Protein AF-A0A519CR62-F1 (afdb_monomer_lite)

Radius of gyration: 34.83 Å; chains: 1; bounding box: 79×82×93 Å

Sequence (294 aa):
MAAAATERRKRVEGEEKEKKIRRSGADLGLEPFDPAKYAEKEKADTISMWLVLTFTLIVSLLMRYVLMPSTSEEKTDILYLLPLTAMILIPQIHRTILPEKYLEHFTKGTWVKAGFLHTFTFLAMSFLLVNPPLGDIVAPQLSNEWSIATDDGVELLFDDGTKKNTITWTVDSNGKLNGQVWLLFGLADNVNSDGAEVIVTLTNNNGSRELSATDSFWTDNEQRLLNSTTTTNSTIPNFSPHGDKDQPFAIKLGADLPEGKHSISVEIIEQGDPWVNHRTYNWNLIIVKEIVQV

Structure (mmCIF, N/CA/C/O backbone):
data_AF-A0A519CR62-F1
#
_entry.id   AF-A0A519CR62-F1
#
loop_
_atom_site.group_PDB
_atom_site.id
_atom_site.type_symbol
_atom_site.label_atom_id
_atom_site.label_alt_id
_atom_site.label_comp_id
_atom_site.label_asym_id
_atom_site.label_entity_id
_atom_site.label_seq_id
_atom_site.pdbx_PDB_ins_code
_atom_site.Cartn_x
_atom_site.Cartn_y
_atom_site.Cartn_z
_atom_site.occupancy
_atom_site.B_iso_or_equiv
_atom_site.auth_seq_id
_atom_site.auth_comp_id
_atom_site.auth_asym_id
_atom_site.auth_atom_id
_atom_site.pdbx_PDB_model_num
ATOM 1 N N . MET A 1 1 ? 31.715 67.577 2.014 1.00 38.41 1 MET A N 1
ATOM 2 C CA . MET A 1 1 ? 33.099 67.180 1.677 1.00 38.41 1 MET A CA 1
ATOM 3 C C . MET A 1 1 ? 33.110 66.676 0.235 1.00 38.41 1 MET A C 1
ATOM 5 O O . MET A 1 1 ? 32.204 65.929 -0.098 1.00 38.41 1 MET A O 1
ATOM 9 N N . ALA A 1 2 ? 34.053 67.215 -0.559 1.00 36.16 2 ALA A N 1
ATOM 10 C CA . ALA A 1 2 ? 34.525 66.953 -1.943 1.00 36.16 2 ALA A CA 1
ATOM 11 C C . ALA A 1 2 ? 33.646 66.118 -2.909 1.00 36.16 2 ALA A C 1
ATOM 13 O O . ALA A 1 2 ? 33.305 64.990 -2.589 1.00 36.16 2 ALA A O 1
ATOM 14 N N . ALA A 1 3 ? 33.202 66.546 -4.102 1.00 35.50 3 ALA A N 1
ATOM 15 C CA . ALA A 1 3 ? 33.731 67.400 -5.188 1.00 35.50 3 ALA A CA 1
ATOM 16 C C . ALA A 1 3 ? 34.874 66.798 -6.051 1.00 35.50 3 ALA A C 1
ATOM 18 O O . ALA A 1 3 ? 36.030 66.840 -5.659 1.00 35.50 3 ALA A O 1
ATOM 19 N N . ALA A 1 4 ? 34.473 66.346 -7.253 1.00 38.62 4 ALA A N 1
ATOM 20 C CA . ALA A 1 4 ? 35.053 66.563 -8.594 1.00 38.62 4 ALA A CA 1
ATOM 21 C C . ALA A 1 4 ? 36.466 66.073 -9.009 1.00 38.62 4 ALA A C 1
ATOM 23 O O . ALA A 1 4 ? 37.453 66.276 -8.317 1.00 38.62 4 ALA A O 1
ATOM 24 N N . ALA A 1 5 ? 36.502 65.630 -10.284 1.00 40.06 5 ALA A N 1
ATOM 25 C CA . ALA A 1 5 ? 37.643 65.438 -11.201 1.00 40.06 5 ALA A CA 1
ATOM 26 C C . ALA A 1 5 ? 38.552 64.238 -10.852 1.00 40.06 5 ALA A C 1
ATOM 28 O O . ALA A 1 5 ? 38.848 63.988 -9.699 1.00 40.06 5 ALA A O 1
ATOM 29 N N . THR A 1 6 ? 39.047 63.384 -11.747 1.00 35.19 6 THR A N 1
ATOM 30 C CA . THR A 1 6 ? 39.655 63.540 -13.082 1.00 35.19 6 THR A CA 1
ATOM 31 C C . THR A 1 6 ? 39.924 62.073 -13.509 1.00 35.19 6 THR A C 1
ATOM 33 O O . THR A 1 6 ? 40.260 61.261 -12.660 1.00 35.19 6 THR A O 1
ATOM 36 N N . GLU A 1 7 ? 39.660 61.559 -14.706 1.00 39.00 7 GLU A N 1
ATOM 37 C CA . GLU A 1 7 ? 40.511 61.696 -15.886 1.00 39.00 7 GLU A CA 1
ATOM 38 C C . GLU A 1 7 ? 39.843 60.954 -17.053 1.00 39.00 7 GLU A C 1
ATOM 40 O O . GLU A 1 7 ? 39.649 59.737 -17.038 1.00 39.00 7 GLU A O 1
ATOM 45 N N . ARG A 1 8 ? 39.554 61.697 -18.124 1.00 46.19 8 ARG A N 1
ATOM 46 C CA . ARG A 1 8 ? 39.426 61.136 -19.467 1.00 46.19 8 ARG A CA 1
ATOM 47 C C . ARG A 1 8 ? 40.781 60.540 -19.851 1.00 46.19 8 ARG A C 1
ATOM 49 O O . ARG A 1 8 ? 41.673 61.279 -20.267 1.00 46.19 8 ARG A O 1
ATOM 56 N N . ARG A 1 9 ? 40.938 59.215 -19.787 1.00 39.94 9 ARG A N 1
ATOM 57 C CA . ARG A 1 9 ? 42.031 58.543 -20.503 1.00 39.94 9 ARG A CA 1
ATOM 58 C C . ARG A 1 9 ? 41.749 58.576 -22.004 1.00 39.94 9 ARG A C 1
ATOM 60 O O . ARG A 1 9 ? 41.001 57.779 -22.557 1.00 39.94 9 ARG A O 1
ATOM 67 N N . LYS A 1 10 ? 42.319 59.623 -22.601 1.00 37.50 10 LYS A N 1
ATOM 68 C CA . LYS A 1 10 ? 42.874 59.747 -23.952 1.00 37.50 10 LYS A CA 1
ATOM 69 C C . LYS A 1 10 ? 42.794 58.454 -24.778 1.00 37.50 10 LYS A C 1
ATOM 71 O O . LYS A 1 10 ? 43.461 57.467 -24.483 1.00 37.50 10 LYS A O 1
ATOM 76 N N . ARG A 1 11 ? 42.004 58.515 -25.851 1.00 41.00 11 ARG A N 1
ATOM 77 C CA . ARG A 1 11 ? 42.037 57.585 -26.981 1.00 41.00 11 ARG A CA 1
ATOM 78 C C . ARG A 1 11 ? 43.467 57.588 -27.529 1.00 41.00 11 ARG A C 1
ATOM 80 O O . ARG A 1 11 ? 43.913 58.613 -28.035 1.00 41.00 11 ARG A O 1
ATOM 87 N N . VAL A 1 12 ? 44.186 56.484 -27.359 1.00 37.97 12 VAL A N 1
ATOM 88 C CA . VAL A 1 12 ? 45.476 56.273 -28.017 1.00 37.97 12 VAL A CA 1
ATOM 89 C C . VAL A 1 12 ? 45.174 56.035 -29.495 1.00 37.97 12 VAL A C 1
ATOM 91 O O . VAL A 1 12 ? 44.623 55.006 -29.880 1.00 37.97 12 VAL A O 1
ATOM 94 N N . GLU A 1 13 ? 45.441 57.048 -30.315 1.00 42.72 13 GLU A N 1
ATOM 95 C CA . GLU A 1 13 ? 45.709 56.870 -31.739 1.00 42.72 13 GLU A CA 1
ATOM 96 C C . GLU A 1 13 ? 47.025 56.098 -31.851 1.00 42.72 13 GLU A C 1
ATOM 98 O O . GLU A 1 13 ? 48.063 56.617 -31.447 1.00 42.72 13 GLU A O 1
ATOM 103 N N . GLY A 1 14 ? 46.986 54.858 -32.349 1.00 43.78 14 GLY A N 1
ATOM 104 C CA . GLY A 1 14 ? 48.222 54.145 -32.684 1.00 43.78 14 GLY A CA 1
ATOM 105 C C . GLY A 1 14 ? 48.273 52.636 -32.472 1.00 43.78 14 GLY A C 1
ATOM 106 O O . GLY A 1 14 ? 49.321 52.070 -32.740 1.00 43.78 14 GLY A O 1
ATOM 107 N N . GLU A 1 15 ? 47.206 51.959 -32.046 1.00 35.81 15 GLU A N 1
ATOM 108 C CA . GLU A 1 15 ? 47.175 50.493 -32.139 1.00 35.81 15 GLU A CA 1
ATOM 109 C C . GLU A 1 15 ? 46.444 50.096 -33.415 1.00 35.81 15 GLU A C 1
ATOM 111 O O . GLU A 1 15 ? 45.239 50.331 -33.577 1.00 35.81 15 GLU A O 1
ATOM 116 N N . GLU A 1 16 ? 47.222 49.561 -34.359 1.00 43.09 16 GLU A N 1
ATOM 117 C CA . GLU A 1 16 ? 46.726 48.851 -35.523 1.00 43.09 16 GLU A CA 1
ATOM 118 C C . GLU A 1 16 ? 45.559 47.981 -35.085 1.00 43.09 16 GLU A C 1
ATOM 120 O O . GLU A 1 16 ? 45.682 47.093 -34.243 1.00 43.09 16 GLU A O 1
ATOM 125 N N . LYS A 1 17 ? 44.389 48.277 -35.649 1.00 43.03 17 LYS A N 1
ATOM 126 C CA . LYS A 1 17 ? 43.257 47.375 -35.579 1.00 43.03 17 LYS A CA 1
ATOM 127 C C . LYS A 1 17 ? 43.751 46.062 -36.172 1.00 43.03 17 LYS A C 1
ATOM 129 O O . LYS A 1 17 ? 43.711 45.904 -37.393 1.00 43.03 17 LYS A O 1
ATOM 134 N N . GLU A 1 18 ? 44.131 45.110 -35.323 1.00 45.72 18 GLU A N 1
ATOM 135 C CA . GLU A 1 18 ? 43.875 43.710 -35.597 1.00 45.72 18 GLU A CA 1
ATOM 136 C C . GLU A 1 18 ? 42.384 43.664 -35.921 1.00 45.72 18 GLU A C 1
ATOM 138 O O . GLU A 1 18 ? 41.505 43.643 -35.053 1.00 45.72 18 GLU A O 1
ATOM 143 N N . LYS A 1 19 ? 42.069 43.782 -37.217 1.00 48.47 19 LYS A N 1
ATOM 144 C CA . LYS A 1 19 ? 40.782 43.386 -37.751 1.00 48.47 19 LYS A CA 1
ATOM 145 C C . LYS A 1 19 ? 40.610 42.000 -37.172 1.00 48.47 19 LYS A C 1
ATOM 147 O O . LYS A 1 19 ? 41.350 41.109 -37.572 1.00 48.47 19 LYS A O 1
ATOM 152 N N . LYS A 1 20 ? 39.687 41.835 -36.219 1.00 51.47 20 LYS A N 1
ATOM 153 C CA . LYS A 1 20 ? 39.201 40.520 -35.813 1.00 51.47 20 LYS A CA 1
ATOM 154 C C . LYS A 1 20 ? 38.820 39.837 -37.114 1.00 51.47 20 LYS A C 1
ATOM 156 O O . LYS A 1 20 ? 37.779 40.158 -37.692 1.00 51.47 20 LYS A O 1
ATOM 161 N N . ILE A 1 21 ? 39.728 39.015 -37.636 1.00 52.34 21 ILE A N 1
ATOM 162 C CA . ILE A 1 21 ? 39.501 38.233 -38.835 1.00 52.34 21 ILE A CA 1
ATOM 163 C C . ILE A 1 21 ? 38.279 37.427 -38.448 1.00 52.34 21 ILE A C 1
ATOM 165 O O . ILE A 1 21 ? 38.309 36.672 -37.475 1.00 52.34 21 ILE A O 1
ATOM 169 N N . ARG A 1 22 ? 37.158 37.698 -39.117 1.00 52.84 22 ARG A N 1
ATOM 170 C CA . ARG A 1 22 ? 35.950 36.900 -38.972 1.00 52.84 22 ARG A CA 1
ATOM 171 C C . ARG A 1 22 ? 36.312 35.542 -39.552 1.00 52.84 22 ARG A C 1
ATOM 173 O O . ARG A 1 22 ? 36.103 35.314 -40.738 1.00 52.84 22 ARG A O 1
ATOM 180 N N . ARG A 1 23 ? 36.953 34.700 -38.739 1.00 57.00 23 ARG A N 1
ATOM 181 C CA . ARG A 1 23 ? 37.213 33.304 -39.061 1.00 57.00 23 ARG A CA 1
ATOM 182 C C . ARG A 1 23 ? 35.848 32.713 -39.371 1.00 57.00 23 ARG A C 1
ATOM 184 O O . ARG A 1 23 ? 34.972 32.676 -38.508 1.00 57.00 23 ARG A O 1
ATOM 191 N N . SER A 1 24 ? 35.623 32.407 -40.645 1.00 58.56 24 SER A N 1
ATOM 192 C CA . SER A 1 24 ? 34.423 31.687 -41.063 1.00 58.56 24 SER A CA 1
ATOM 193 C C . SER A 1 24 ? 34.400 30.342 -40.330 1.00 58.56 24 SER A C 1
ATOM 195 O O . SER A 1 24 ? 35.459 29.867 -39.927 1.00 58.56 24 SER A O 1
ATOM 197 N N . GLY A 1 25 ? 33.231 29.728 -40.125 1.00 58.50 25 GLY A N 1
ATOM 198 C CA . GLY A 1 25 ? 33.134 28.470 -39.365 1.00 58.50 25 GLY A CA 1
ATOM 199 C C . GLY A 1 25 ? 34.124 27.385 -39.825 1.00 58.50 25 GLY A C 1
ATOM 200 O O . GLY A 1 25 ? 34.674 26.673 -38.990 1.00 58.50 25 GLY A O 1
ATOM 201 N N . ALA A 1 26 ? 34.458 27.358 -41.119 1.00 56.28 26 ALA A N 1
ATOM 202 C CA . ALA A 1 26 ? 35.466 26.468 -41.698 1.00 56.28 26 ALA A CA 1
ATOM 203 C C . ALA A 1 26 ? 36.878 26.644 -41.097 1.00 56.28 26 ALA A C 1
ATOM 205 O O . ALA A 1 26 ? 37.606 25.675 -40.919 1.00 56.28 26 ALA A O 1
ATOM 206 N N . ASP A 1 27 ? 37.246 27.870 -40.727 1.00 54.44 27 ASP A N 1
ATOM 207 C CA . ASP A 1 27 ? 38.552 28.242 -40.160 1.00 54.44 27 ASP A CA 1
ATOM 208 C C . ASP A 1 27 ? 38.614 27.997 -38.631 1.00 54.44 27 ASP A C 1
ATOM 210 O O . ASP A 1 27 ? 39.652 28.143 -37.986 1.00 54.44 27 ASP A O 1
ATOM 214 N N . LEU A 1 28 ? 37.474 27.614 -38.038 1.00 61.09 28 LEU A N 1
ATOM 215 C CA . LEU A 1 28 ? 37.321 27.152 -36.654 1.00 61.09 28 LEU A CA 1
ATOM 216 C C . LEU A 1 28 ? 37.235 25.617 -36.562 1.00 61.09 28 LEU A C 1
ATOM 218 O O . LEU A 1 28 ? 36.951 25.090 -35.489 1.00 61.09 28 LEU A O 1
ATOM 222 N N . GLY A 1 29 ? 37.457 24.901 -37.673 1.00 59.53 29 GLY A N 1
ATOM 223 C CA . GLY A 1 29 ? 37.317 23.444 -37.736 1.00 59.53 29 GLY A CA 1
ATOM 224 C C . GLY A 1 29 ? 35.867 22.961 -37.644 1.00 59.53 29 GLY A C 1
ATOM 225 O O . GLY A 1 29 ? 35.633 21.789 -37.359 1.00 59.53 29 GLY A O 1
ATOM 226 N N . LEU A 1 30 ? 34.889 23.848 -37.861 1.00 61.09 30 LEU A N 1
ATOM 227 C CA . LEU A 1 30 ? 33.490 23.453 -37.975 1.00 61.09 30 LEU A CA 1
ATOM 228 C C . LEU A 1 30 ? 33.280 22.915 -39.388 1.00 61.09 30 LEU A C 1
ATOM 230 O O . LEU A 1 30 ? 33.441 23.653 -40.366 1.00 61.09 30 LEU A O 1
ATOM 234 N N . GLU A 1 31 ? 32.942 21.630 -39.492 1.00 64.19 31 GLU A N 1
ATOM 235 C CA . GLU A 1 31 ? 32.548 21.046 -40.770 1.00 64.19 31 GLU A CA 1
ATOM 236 C C . GLU A 1 31 ? 31.388 21.856 -41.381 1.00 64.19 31 GLU A C 1
ATOM 238 O O . GLU A 1 31 ? 30.489 22.297 -40.653 1.00 64.19 31 GLU A O 1
ATOM 243 N N . PRO A 1 32 ? 31.396 22.083 -42.708 1.00 71.81 32 PRO A N 1
ATOM 244 C CA . PRO A 1 32 ? 30.281 22.720 -43.394 1.00 71.81 32 PRO A CA 1
ATOM 245 C C . PRO A 1 32 ? 28.974 21.982 -43.087 1.00 71.81 32 PRO A C 1
ATOM 247 O O . PRO A 1 32 ? 28.927 20.754 -43.128 1.00 71.81 32 PRO A O 1
ATOM 250 N N . PHE A 1 33 ? 27.908 22.729 -42.792 1.00 73.12 33 PHE A N 1
ATOM 251 C CA . PHE A 1 33 ? 26.593 22.146 -42.537 1.00 73.12 33 PHE A CA 1
ATOM 252 C C . PHE A 1 33 ? 26.097 21.394 -43.779 1.00 73.12 33 PHE A C 1
ATOM 254 O O . PHE A 1 33 ? 25.807 22.014 -44.803 1.00 73.12 33 PHE A O 1
ATOM 261 N N . ASP A 1 34 ? 25.997 20.069 -43.676 1.00 81.06 34 ASP A N 1
ATOM 262 C CA . ASP A 1 34 ? 25.482 19.203 -44.735 1.00 81.06 34 ASP A CA 1
ATOM 263 C C . ASP A 1 34 ? 24.083 18.678 -44.362 1.00 81.06 34 ASP A C 1
ATOM 265 O O . ASP A 1 34 ? 23.967 17.729 -43.577 1.00 81.06 34 ASP A O 1
ATOM 269 N N . PRO A 1 35 ? 23.002 19.265 -44.904 1.00 82.31 35 PRO A N 1
ATOM 270 C CA . PRO A 1 35 ? 21.638 18.930 -44.505 1.00 82.31 35 PRO A CA 1
ATOM 271 C C . PRO A 1 35 ? 21.290 17.449 -44.710 1.00 82.31 35 PRO A C 1
ATOM 273 O O . PRO A 1 35 ? 20.461 16.924 -43.966 1.00 82.31 35 PRO A O 1
ATOM 276 N N . ALA A 1 36 ? 21.921 16.758 -45.667 1.00 84.25 36 ALA A N 1
ATOM 277 C CA . ALA A 1 36 ? 21.680 15.336 -45.898 1.00 84.25 36 ALA A CA 1
ATOM 278 C C . ALA A 1 36 ? 22.240 14.483 -44.750 1.00 84.25 36 ALA A C 1
ATOM 280 O O . ALA A 1 36 ? 21.516 13.661 -44.187 1.00 84.25 36 ALA A O 1
ATOM 281 N N . LYS A 1 37 ? 23.481 14.751 -44.324 1.00 81.25 37 LYS A N 1
ATOM 282 C CA . LYS A 1 37 ? 24.109 14.067 -43.180 1.00 81.25 37 LYS A CA 1
ATOM 283 C C . LYS A 1 37 ? 23.390 14.349 -41.866 1.00 81.25 37 LYS A C 1
ATOM 285 O O . LYS A 1 37 ? 23.230 13.451 -41.042 1.00 81.25 37 LYS A O 1
ATOM 290 N N . TYR A 1 38 ? 22.921 15.581 -41.665 1.00 82.50 38 TYR A N 1
ATOM 291 C CA . TYR A 1 38 ? 22.102 15.904 -40.495 1.00 82.50 38 TYR A CA 1
ATOM 292 C C . TYR A 1 38 ? 20.771 15.143 -40.518 1.00 82.50 38 TYR A C 1
ATOM 294 O O . TYR A 1 38 ? 20.388 14.576 -39.501 1.00 82.50 38 TYR A O 1
ATOM 302 N N . ALA A 1 39 ? 20.099 15.047 -41.668 1.00 86.56 39 ALA A N 1
ATOM 303 C CA . ALA A 1 39 ? 18.862 14.276 -41.782 1.00 86.56 39 ALA A CA 1
ATOM 304 C C . ALA A 1 39 ? 19.070 12.771 -41.525 1.00 86.56 39 ALA A C 1
ATOM 306 O O . ALA A 1 39 ? 18.214 12.125 -40.920 1.00 86.56 39 ALA A O 1
ATOM 307 N N . GLU A 1 40 ? 20.190 12.197 -41.968 1.00 87.00 40 GLU A N 1
ATOM 308 C CA . GLU A 1 40 ? 20.545 10.799 -41.691 1.00 87.00 40 GLU A CA 1
ATOM 309 C C . GLU A 1 40 ? 20.826 10.556 -40.209 1.00 87.00 40 GLU A C 1
ATOM 311 O O . GLU A 1 40 ? 20.332 9.578 -39.643 1.00 87.00 40 GLU A O 1
ATOM 316 N N . LYS A 1 41 ? 21.516 11.493 -39.556 1.00 86.69 41 LYS A N 1
ATOM 317 C CA . LYS A 1 41 ? 21.744 11.461 -38.114 1.00 86.69 41 LYS A CA 1
ATOM 318 C C . LYS A 1 41 ? 20.440 11.533 -37.315 1.00 86.69 41 LYS A C 1
ATOM 320 O O . LYS A 1 41 ? 20.246 10.717 -36.423 1.00 86.69 41 LYS A O 1
ATOM 325 N N . GLU A 1 42 ? 19.528 12.446 -37.650 1.00 88.44 42 GLU A N 1
ATOM 326 C CA . GLU A 1 42 ? 18.226 12.554 -36.967 1.00 88.44 42 GLU A CA 1
ATOM 327 C C . GLU A 1 42 ? 17.387 11.275 -37.138 1.00 88.44 42 GLU A C 1
ATOM 329 O O . GLU A 1 42 ? 16.731 10.812 -36.200 1.00 88.44 42 GLU A O 1
ATOM 334 N N . LYS A 1 43 ? 17.449 10.639 -38.318 1.00 90.56 43 LYS A N 1
ATOM 335 C CA . LYS A 1 43 ? 16.835 9.320 -38.539 1.00 90.56 43 LYS A CA 1
ATOM 336 C C . LYS A 1 43 ? 17.480 8.250 -37.660 1.00 90.56 43 LYS A C 1
ATOM 338 O O . LYS A 1 43 ? 16.756 7.460 -37.058 1.00 90.56 43 LYS A O 1
ATOM 343 N N . ALA A 1 44 ? 18.809 8.220 -37.571 1.00 89.44 44 ALA A N 1
ATOM 344 C CA . ALA A 1 44 ? 19.533 7.270 -36.730 1.00 89.44 44 ALA A CA 1
ATOM 345 C C . ALA A 1 44 ? 19.191 7.452 -35.240 1.00 89.44 44 ALA A C 1
ATOM 347 O O . ALA A 1 44 ? 18.898 6.470 -34.557 1.00 89.44 44 ALA A O 1
ATOM 348 N N . ASP A 1 45 ? 19.139 8.697 -34.760 1.00 88.62 45 ASP A N 1
ATOM 349 C CA . ASP A 1 45 ? 18.761 9.033 -33.384 1.00 88.62 45 ASP A CA 1
ATOM 350 C C . ASP A 1 45 ? 17.296 8.654 -33.098 1.00 88.62 45 ASP A C 1
ATOM 352 O O . ASP A 1 45 ? 16.998 8.098 -32.041 1.00 88.62 45 ASP A O 1
ATOM 356 N N . THR A 1 46 ? 16.388 8.844 -34.062 1.00 92.19 46 THR A N 1
ATOM 357 C CA . THR A 1 46 ? 14.982 8.414 -33.941 1.00 92.19 46 THR A CA 1
ATOM 358 C C . THR A 1 46 ? 14.858 6.892 -33.848 1.00 92.19 46 THR A C 1
ATOM 360 O O . THR A 1 46 ? 14.127 6.375 -33.006 1.00 92.19 46 THR A O 1
ATOM 363 N N . ILE A 1 47 ? 15.580 6.152 -34.692 1.00 93.00 47 ILE A N 1
ATOM 364 C CA . ILE A 1 47 ? 15.566 4.682 -34.674 1.00 93.00 47 ILE A CA 1
ATOM 365 C C . ILE A 1 47 ? 16.161 4.158 -33.358 1.00 93.00 47 ILE A C 1
ATOM 367 O O . ILE A 1 47 ? 15.587 3.266 -32.736 1.00 93.0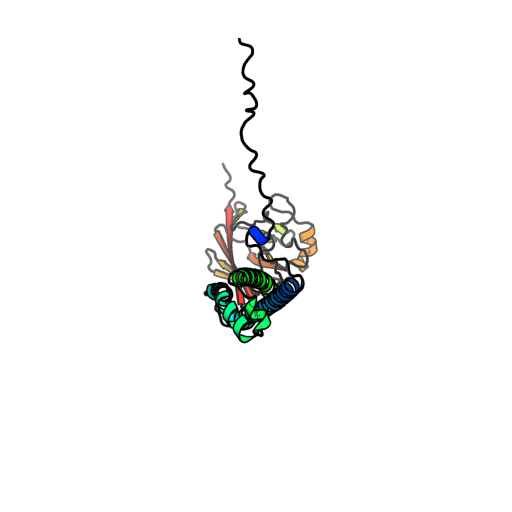0 47 ILE A O 1
ATOM 371 N N . SER A 1 48 ? 17.271 4.747 -32.907 1.00 92.50 48 SER A N 1
ATOM 372 C CA . SER A 1 48 ? 17.892 4.476 -31.604 1.00 92.50 48 SER A CA 1
ATOM 373 C C . SER A 1 48 ? 16.911 4.710 -30.447 1.00 92.50 48 SER A C 1
ATOM 375 O O . SER A 1 48 ? 16.756 3.855 -29.576 1.00 92.50 48 SER A O 1
ATOM 377 N N . MET A 1 49 ? 16.161 5.816 -30.477 1.00 93.88 49 MET A N 1
ATOM 378 C CA . MET A 1 49 ? 15.137 6.122 -29.476 1.00 93.88 49 MET A CA 1
ATOM 379 C C . MET A 1 49 ? 14.072 5.019 -29.396 1.00 93.88 49 MET A C 1
ATOM 381 O O . MET A 1 49 ? 13.816 4.494 -28.313 1.00 93.88 49 MET A O 1
ATOM 385 N N . TRP A 1 50 ? 13.484 4.625 -30.529 1.00 95.62 50 TRP A N 1
ATOM 386 C CA . TRP A 1 50 ? 12.471 3.562 -30.569 1.00 95.62 50 TRP A CA 1
ATOM 387 C C . TRP A 1 50 ? 13.012 2.207 -30.118 1.00 95.62 50 TRP A C 1
ATOM 389 O O . TRP A 1 50 ? 12.315 1.461 -29.424 1.00 95.62 50 TRP A O 1
ATOM 399 N N . LEU A 1 51 ? 14.262 1.902 -30.467 1.00 95.19 51 LEU A N 1
ATOM 400 C CA . LEU A 1 51 ? 14.939 0.693 -30.020 1.00 95.19 51 LEU A CA 1
ATOM 401 C C . LEU A 1 51 ? 15.055 0.656 -28.491 1.00 95.19 51 LEU A C 1
ATOM 403 O O . LEU A 1 51 ? 14.703 -0.346 -27.871 1.00 95.19 51 LEU A O 1
ATOM 407 N N . VAL A 1 52 ? 15.500 1.755 -27.878 1.00 96.12 52 VAL A N 1
ATOM 408 C CA . VAL A 1 52 ? 15.636 1.870 -26.419 1.00 96.12 52 VAL A CA 1
ATOM 409 C C . VAL A 1 52 ? 14.278 1.812 -25.727 1.00 96.12 52 VAL A C 1
ATOM 411 O O . VAL A 1 52 ? 14.153 1.116 -24.723 1.00 96.12 52 VAL A O 1
ATOM 414 N N . LEU A 1 53 ? 13.253 2.488 -26.254 1.00 96.69 53 LEU A N 1
ATOM 415 C CA . LEU A 1 53 ? 11.893 2.424 -25.707 1.00 96.69 53 LEU A CA 1
ATOM 416 C C . LEU A 1 53 ? 11.357 0.990 -25.715 1.00 96.69 53 LEU A C 1
ATOM 418 O O . LEU A 1 53 ? 10.880 0.507 -24.692 1.00 96.69 53 LEU A O 1
ATOM 422 N N . THR A 1 54 ? 11.507 0.287 -26.839 1.00 96.44 54 THR A N 1
ATOM 423 C CA . THR A 1 54 ? 11.058 -1.105 -26.985 1.00 96.44 54 THR A CA 1
ATOM 424 C C . THR A 1 54 ? 11.823 -2.034 -26.045 1.00 96.44 54 THR A C 1
ATOM 426 O O . THR A 1 54 ? 11.218 -2.846 -25.350 1.00 96.44 54 THR A O 1
ATOM 429 N N . PHE A 1 55 ? 13.148 -1.885 -25.967 1.00 96.12 55 PHE A N 1
ATOM 430 C CA . PHE A 1 55 ? 13.973 -2.632 -25.020 1.00 96.12 55 PHE A CA 1
ATOM 431 C C . PHE A 1 55 ? 13.527 -2.391 -23.576 1.00 96.12 55 PHE A C 1
ATOM 433 O O . PHE A 1 55 ? 13.355 -3.338 -22.814 1.00 96.12 55 PHE A O 1
ATOM 440 N N . THR A 1 56 ? 13.291 -1.133 -23.212 1.00 96.94 56 THR A N 1
ATOM 441 C CA . THR A 1 56 ? 12.868 -0.765 -21.860 1.00 96.94 56 THR A CA 1
ATOM 442 C C . THR A 1 56 ? 11.499 -1.332 -21.527 1.00 96.94 56 THR A C 1
ATOM 444 O O . THR A 1 56 ? 11.326 -1.866 -20.441 1.00 96.94 56 THR A O 1
ATOM 447 N N . LEU A 1 57 ? 10.553 -1.280 -22.467 1.00 96.19 57 LEU A N 1
ATOM 448 C CA . LEU A 1 57 ? 9.238 -1.891 -22.310 1.00 96.19 57 LEU A CA 1
ATOM 449 C C . LEU A 1 57 ? 9.356 -3.395 -22.036 1.00 96.19 57 LEU A C 1
ATOM 451 O O . LEU A 1 57 ? 8.745 -3.891 -21.095 1.00 96.19 57 LEU A O 1
ATOM 455 N N . ILE A 1 58 ? 10.180 -4.111 -22.810 1.00 96.25 58 ILE A N 1
ATOM 456 C CA . ILE A 1 58 ? 10.426 -5.545 -22.600 1.00 96.25 58 ILE A CA 1
ATOM 457 C C . ILE A 1 58 ? 11.027 -5.786 -21.214 1.00 96.25 58 ILE A C 1
ATOM 459 O O . ILE A 1 58 ? 10.542 -6.649 -20.487 1.00 96.25 58 ILE A O 1
ATOM 463 N N . VAL A 1 59 ? 12.044 -5.011 -20.824 1.00 95.81 59 VAL A N 1
ATOM 464 C CA . VAL A 1 59 ? 12.650 -5.111 -19.490 1.00 95.81 59 VAL A CA 1
ATOM 465 C C . VAL A 1 59 ? 11.599 -4.874 -18.409 1.00 95.81 59 VAL A C 1
ATOM 467 O O . VAL A 1 59 ? 11.472 -5.711 -17.528 1.00 95.81 59 VAL A O 1
ATOM 470 N N . SER A 1 60 ? 10.796 -3.812 -18.490 1.00 95.12 60 SER A N 1
ATOM 471 C CA . SER A 1 60 ? 9.732 -3.515 -17.522 1.00 95.12 60 SER A CA 1
ATOM 472 C C . SER A 1 60 ? 8.704 -4.642 -17.406 1.00 95.12 60 SER A C 1
ATOM 474 O O . SER A 1 60 ? 8.334 -5.012 -16.294 1.00 95.12 60 SER A O 1
ATOM 476 N N . LEU A 1 61 ? 8.280 -5.231 -18.527 1.00 94.06 61 LEU A N 1
ATOM 477 C CA . LEU A 1 61 ? 7.361 -6.372 -18.525 1.00 94.06 61 LEU A CA 1
ATOM 478 C C . LEU A 1 61 ? 8.004 -7.622 -17.908 1.00 94.06 61 LEU A C 1
ATOM 480 O O . LEU A 1 61 ? 7.341 -8.332 -17.159 1.00 94.06 61 LEU A O 1
ATOM 484 N N . LEU A 1 62 ? 9.292 -7.874 -18.162 1.00 93.94 62 LEU A N 1
ATOM 485 C CA . LEU A 1 62 ? 10.032 -8.961 -17.511 1.00 93.94 62 LEU A CA 1
ATOM 486 C C . LEU A 1 62 ? 10.185 -8.716 -16.006 1.00 93.94 62 LEU A C 1
ATOM 488 O O . LEU A 1 62 ? 9.971 -9.637 -15.218 1.00 93.94 62 LEU A O 1
ATOM 492 N N . MET A 1 63 ? 10.505 -7.483 -15.595 1.00 92.25 63 MET A N 1
ATOM 493 C CA . MET A 1 63 ? 10.564 -7.121 -14.178 1.00 92.25 63 MET A CA 1
ATOM 494 C C . MET A 1 63 ? 9.222 -7.418 -13.503 1.00 92.25 63 MET A C 1
ATOM 496 O O . MET A 1 63 ? 9.202 -8.051 -12.452 1.00 92.25 63 MET A O 1
ATOM 500 N N . ARG A 1 64 ? 8.109 -7.012 -14.129 1.00 91.00 64 ARG A N 1
ATOM 501 C CA . ARG A 1 64 ? 6.762 -7.158 -13.570 1.00 91.00 64 ARG A CA 1
ATOM 502 C C . ARG A 1 64 ? 6.242 -8.594 -13.573 1.00 91.00 64 ARG A C 1
ATOM 504 O O . ARG A 1 64 ? 5.781 -9.051 -12.540 1.00 91.00 64 ARG A O 1
ATOM 511 N N . TYR A 1 65 ? 6.282 -9.291 -14.705 1.00 90.88 65 TYR A N 1
ATOM 5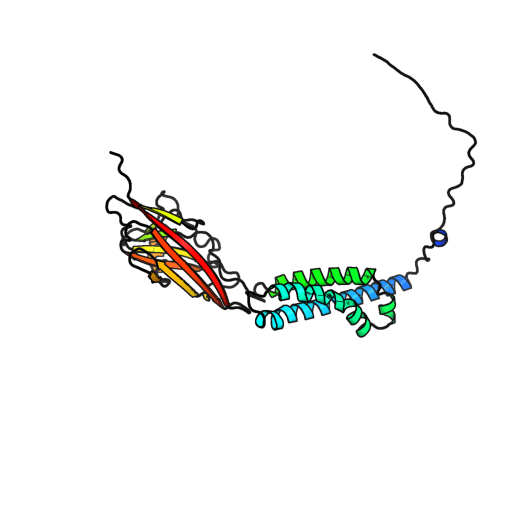12 C CA . TYR A 1 65 ? 5.584 -10.575 -14.873 1.00 90.88 65 TYR A CA 1
ATOM 513 C C . TYR A 1 65 ? 6.468 -11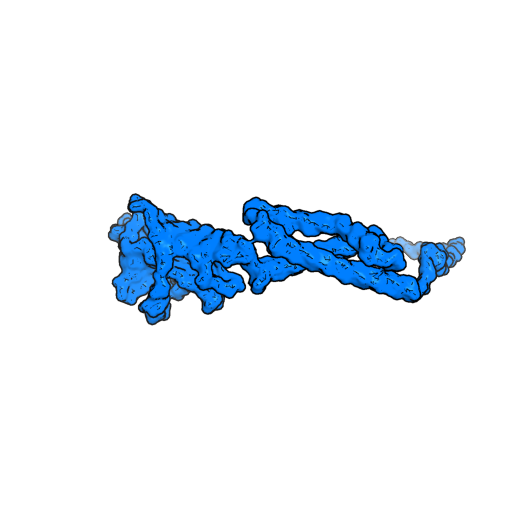.803 -14.668 1.00 90.88 65 TYR A C 1
ATOM 515 O O . TYR A 1 65 ? 5.951 -12.908 -14.539 1.00 90.88 65 TYR A O 1
ATOM 523 N N . VAL A 1 66 ? 7.793 -11.637 -14.643 1.00 91.31 66 VAL A N 1
ATOM 524 C CA . VAL A 1 66 ? 8.728 -12.754 -14.443 1.00 91.31 66 VAL A CA 1
ATOM 525 C C . VAL A 1 66 ? 9.455 -12.614 -13.116 1.00 91.31 66 VAL A C 1
ATOM 527 O O . VAL A 1 66 ? 9.425 -13.532 -12.302 1.00 91.31 66 VAL A O 1
ATOM 530 N N . LEU A 1 67 ? 10.092 -11.466 -12.870 1.00 90.69 67 LEU A N 1
ATOM 531 C CA . LEU A 1 67 ? 10.938 -11.310 -11.687 1.00 90.69 67 LEU A CA 1
ATOM 532 C C . LEU A 1 67 ? 10.138 -11.054 -10.415 1.00 90.69 67 LEU A C 1
ATOM 534 O O . LEU A 1 67 ? 10.401 -11.723 -9.418 1.00 90.69 67 LEU A O 1
ATOM 538 N N . MET A 1 68 ? 9.159 -10.149 -10.443 1.00 89.06 68 MET A N 1
ATOM 539 C CA . MET A 1 68 ? 8.359 -9.798 -9.266 1.00 89.06 68 MET A CA 1
ATOM 540 C C . MET A 1 68 ? 7.655 -11.019 -8.639 1.00 89.06 68 MET A C 1
ATOM 542 O O . MET A 1 68 ? 7.866 -11.237 -7.450 1.00 89.06 68 MET A O 1
ATOM 546 N N . PRO A 1 69 ? 6.967 -11.908 -9.391 1.00 88.56 69 PRO A N 1
ATOM 547 C CA . PRO A 1 69 ? 6.344 -13.103 -8.808 1.00 88.56 69 PRO A CA 1
ATOM 548 C C . PRO A 1 69 ? 7.358 -14.127 -8.275 1.00 88.56 69 PRO A C 1
ATOM 550 O O . PRO A 1 69 ? 7.041 -14.926 -7.402 1.00 88.56 69 PRO A O 1
ATOM 553 N N . SER A 1 70 ? 8.587 -14.124 -8.804 1.00 86.44 70 SER A N 1
ATOM 554 C CA . SER A 1 70 ? 9.662 -15.031 -8.371 1.00 86.44 70 SER A CA 1
ATOM 555 C C . SER A 1 70 ? 10.492 -14.497 -7.197 1.00 86.44 70 SER A C 1
ATOM 557 O O . SER A 1 70 ? 11.335 -15.215 -6.656 1.00 86.44 70 SER A O 1
ATOM 559 N N . THR A 1 71 ? 10.281 -13.235 -6.817 1.00 85.75 71 THR A N 1
ATOM 560 C CA . THR A 1 71 ? 11.034 -12.545 -5.768 1.00 85.75 71 THR A CA 1
ATOM 561 C C . THR A 1 71 ? 10.155 -12.416 -4.530 1.00 85.75 71 THR A C 1
ATOM 563 O O . THR A 1 71 ? 8.995 -12.035 -4.630 1.00 85.75 71 THR A O 1
ATOM 566 N N . SER A 1 72 ? 10.699 -12.726 -3.355 1.00 78.25 72 SER A N 1
ATOM 567 C CA . SER A 1 72 ? 10.026 -12.471 -2.077 1.00 78.25 72 SER A CA 1
ATOM 568 C C . SER A 1 72 ? 9.991 -10.971 -1.768 1.00 78.25 72 SER A C 1
ATOM 570 O O . SER A 1 72 ? 10.966 -10.277 -2.060 1.00 78.25 72 SER A O 1
ATOM 572 N N . GLU A 1 73 ? 8.949 -10.495 -1.086 1.00 70.56 73 GLU A N 1
ATOM 573 C CA . GLU A 1 73 ? 8.796 -9.091 -0.660 1.00 70.56 73 GLU A CA 1
ATOM 574 C C . GLU A 1 73 ? 10.032 -8.549 0.095 1.00 70.56 73 GLU A C 1
ATOM 576 O O . GLU A 1 73 ? 10.470 -7.420 -0.116 1.00 70.56 73 GLU A O 1
ATOM 581 N N . GLU A 1 74 ? 10.698 -9.396 0.886 1.00 71.75 74 GLU A N 1
ATOM 582 C CA . GLU A 1 74 ? 11.909 -9.040 1.642 1.00 71.75 74 GLU A CA 1
ATOM 583 C C . GLU A 1 74 ? 13.154 -8.757 0.775 1.00 71.75 74 GLU A C 1
ATOM 585 O O . GLU A 1 74 ? 14.162 -8.260 1.276 1.00 71.75 74 GLU A O 1
ATOM 590 N N . LYS A 1 75 ? 13.137 -9.106 -0.519 1.00 79.31 75 LYS A N 1
ATOM 591 C CA . LYS A 1 75 ? 14.302 -9.031 -1.425 1.00 79.31 75 LYS A CA 1
ATOM 592 C C . LYS A 1 75 ? 14.029 -8.174 -2.659 1.00 79.31 75 LYS A C 1
ATOM 594 O O . LYS A 1 75 ? 14.462 -8.497 -3.763 1.00 79.31 75 LYS A O 1
ATOM 599 N N . THR A 1 76 ? 13.325 -7.066 -2.475 1.00 80.06 76 THR A N 1
ATOM 600 C CA . THR A 1 76 ? 12.889 -6.170 -3.557 1.00 80.06 76 THR A CA 1
ATOM 601 C C . THR A 1 76 ? 14.015 -5.352 -4.198 1.00 80.06 76 THR A C 1
ATOM 603 O O . THR A 1 76 ? 13.842 -4.885 -5.322 1.00 80.06 76 THR A O 1
ATOM 606 N N . ASP A 1 77 ? 15.199 -5.247 -3.583 1.00 83.75 77 ASP A N 1
ATOM 607 C CA . ASP A 1 77 ? 16.343 -4.491 -4.132 1.00 83.75 77 ASP A CA 1
ATOM 608 C C . ASP A 1 77 ? 16.710 -4.901 -5.568 1.00 83.75 77 ASP A C 1
ATOM 610 O O . ASP A 1 77 ? 17.036 -4.061 -6.415 1.00 83.75 77 ASP A O 1
ATOM 614 N N . ILE A 1 78 ? 16.621 -6.199 -5.879 1.00 85.94 78 ILE A N 1
ATOM 615 C CA . ILE A 1 78 ? 16.935 -6.715 -7.217 1.00 85.94 78 ILE A CA 1
ATOM 616 C C . ILE A 1 78 ? 15.977 -6.175 -8.287 1.00 85.94 78 ILE A C 1
ATOM 618 O O . ILE A 1 78 ? 16.389 -5.977 -9.432 1.00 85.94 78 ILE A O 1
ATOM 622 N N . LEU A 1 79 ? 14.732 -5.868 -7.908 1.00 86.12 79 LEU A N 1
ATOM 623 C CA . LEU A 1 79 ? 13.714 -5.320 -8.803 1.00 86.12 79 LEU A CA 1
ATOM 624 C C . LEU A 1 79 ? 14.028 -3.875 -9.219 1.00 86.12 79 LEU A C 1
ATOM 626 O O . LEU A 1 79 ? 13.578 -3.433 -10.273 1.00 86.12 79 LEU A O 1
ATOM 630 N N . TYR A 1 80 ? 14.852 -3.161 -8.449 1.00 84.25 80 TYR A N 1
ATOM 631 C CA . TYR A 1 80 ? 15.310 -1.810 -8.784 1.00 84.25 80 TYR A CA 1
ATOM 632 C C . TYR A 1 80 ? 16.701 -1.794 -9.425 1.00 84.25 80 TYR A C 1
ATOM 634 O O . TYR A 1 80 ? 16.965 -0.981 -10.312 1.00 84.25 80 TYR A O 1
ATOM 642 N N . LEU A 1 81 ? 17.598 -2.699 -9.022 1.00 89.81 81 LEU A N 1
ATOM 643 C CA . LEU A 1 81 ? 18.985 -2.724 -9.504 1.00 89.81 81 LEU A CA 1
ATOM 644 C C . LEU A 1 81 ? 19.148 -3.382 -10.881 1.00 89.81 81 LEU A C 1
ATOM 646 O O . LEU A 1 81 ? 19.914 -2.896 -11.716 1.00 89.81 81 LEU A O 1
ATOM 650 N N . LEU A 1 82 ? 18.436 -4.477 -11.154 1.00 90.62 82 LEU A N 1
ATOM 651 C CA . LEU A 1 82 ? 18.539 -5.198 -12.428 1.00 90.62 82 LEU A CA 1
ATOM 652 C C . LEU A 1 82 ? 18.172 -4.350 -13.669 1.00 90.62 82 LEU A C 1
ATOM 654 O O . LEU A 1 82 ? 18.942 -4.356 -14.629 1.00 90.62 82 LEU A O 1
ATOM 658 N N . PRO A 1 83 ? 17.087 -3.556 -13.679 1.00 90.75 83 PRO A N 1
ATOM 659 C CA . PRO A 1 83 ? 16.765 -2.704 -14.817 1.00 90.75 83 PRO A CA 1
ATOM 660 C C . PRO A 1 83 ? 17.793 -1.580 -14.979 1.00 90.75 83 PRO A C 1
ATOM 662 O O . PRO A 1 83 ? 18.226 -1.303 -16.090 1.00 90.75 83 PRO A O 1
ATOM 665 N N . LEU A 1 84 ? 18.300 -0.998 -13.887 1.00 91.25 84 LEU A N 1
ATOM 666 C CA . LEU A 1 84 ? 19.367 0.006 -13.974 1.00 91.25 84 LEU A CA 1
ATOM 667 C C . LEU A 1 84 ? 20.665 -0.572 -14.555 1.00 91.25 84 LEU A C 1
ATOM 669 O O . LEU A 1 84 ? 21.329 0.075 -15.367 1.00 91.25 84 LEU A O 1
ATOM 673 N N . THR A 1 85 ? 21.023 -1.805 -14.190 1.00 92.44 85 THR A N 1
ATOM 674 C CA . THR A 1 85 ? 22.195 -2.483 -14.766 1.00 92.44 85 THR A CA 1
ATOM 675 C C . THR A 1 85 ? 21.973 -2.910 -16.221 1.00 92.44 85 THR A C 1
ATOM 677 O O . THR A 1 85 ? 22.934 -2.928 -16.995 1.00 92.44 85 THR A O 1
ATOM 680 N N . ALA A 1 86 ? 20.725 -3.134 -16.649 1.00 93.12 86 ALA A N 1
ATOM 681 C CA . ALA A 1 86 ? 20.373 -3.416 -18.044 1.00 93.12 86 ALA A CA 1
ATOM 682 C C . ALA A 1 86 ? 20.766 -2.277 -19.010 1.00 93.12 86 ALA A C 1
ATOM 684 O O . ALA A 1 86 ? 20.998 -2.529 -20.195 1.00 93.12 86 ALA A O 1
ATOM 685 N N . MET A 1 87 ? 20.972 -1.051 -18.511 1.00 92.81 87 MET A N 1
ATOM 686 C CA . MET A 1 87 ? 21.551 0.063 -19.276 1.00 92.81 87 MET A CA 1
ATOM 687 C C . MET A 1 87 ? 22.905 -0.293 -19.926 1.00 92.81 87 MET A C 1
ATOM 689 O O . MET A 1 87 ? 23.233 0.195 -21.011 1.00 92.81 87 MET A O 1
ATOM 693 N N . ILE A 1 88 ? 23.698 -1.166 -19.296 1.00 92.38 88 ILE A N 1
ATOM 694 C CA . ILE A 1 88 ? 25.007 -1.606 -19.806 1.00 92.38 88 ILE A CA 1
ATOM 695 C C . ILE A 1 88 ? 24.859 -2.440 -21.090 1.00 92.38 88 ILE A C 1
ATOM 697 O O . ILE A 1 88 ? 25.783 -2.485 -21.902 1.00 92.38 88 ILE A O 1
ATOM 701 N N . LEU A 1 89 ? 23.693 -3.052 -21.320 1.00 93.81 89 LEU A N 1
ATOM 702 C CA . LEU A 1 89 ? 23.412 -3.860 -22.509 1.00 93.81 89 LEU A CA 1
ATOM 703 C C . LEU A 1 89 ? 23.051 -3.009 -23.733 1.00 93.81 89 LEU A C 1
ATOM 705 O O . LEU A 1 89 ? 23.158 -3.489 -24.861 1.00 93.81 89 LEU A O 1
ATOM 709 N N . ILE A 1 90 ? 22.692 -1.732 -23.546 1.00 93.56 90 ILE A N 1
ATOM 710 C CA . ILE A 1 90 ? 22.273 -0.827 -24.629 1.00 93.56 90 ILE A CA 1
ATOM 711 C C . ILE A 1 90 ? 23.274 -0.818 -25.802 1.00 93.56 90 ILE A C 1
ATOM 713 O O . ILE A 1 90 ? 22.834 -1.026 -26.935 1.00 93.56 90 ILE A O 1
ATOM 717 N N . PRO A 1 91 ? 24.601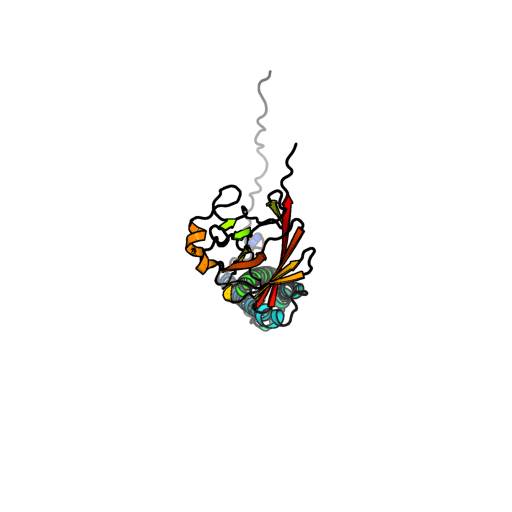 -0.654 -25.609 1.00 91.31 91 PRO A N 1
ATOM 718 C CA . PRO A 1 91 ? 25.556 -0.688 -26.719 1.00 91.31 91 PRO A CA 1
ATOM 719 C C . PRO A 1 91 ? 25.577 -2.021 -27.476 1.00 91.31 91 PRO A C 1
ATOM 721 O O . PRO A 1 91 ? 25.751 -2.030 -28.694 1.00 91.31 91 PRO A O 1
ATOM 724 N N . GLN A 1 92 ? 25.409 -3.147 -26.774 1.00 92.12 92 GLN A N 1
ATOM 725 C CA . GLN A 1 92 ? 25.386 -4.471 -27.401 1.00 92.12 92 GLN A CA 1
ATOM 726 C C . GLN A 1 92 ? 24.126 -4.654 -28.249 1.00 92.12 92 GLN A C 1
ATOM 728 O O . GLN A 1 92 ? 24.203 -5.149 -29.373 1.00 92.12 92 GLN A O 1
ATOM 733 N N . ILE A 1 93 ? 22.983 -4.180 -27.755 1.00 93.06 93 ILE A N 1
ATOM 734 C CA . ILE A 1 93 ? 21.703 -4.221 -28.468 1.00 93.06 93 ILE A CA 1
ATOM 735 C C . ILE A 1 93 ? 21.771 -3.381 -29.748 1.00 93.06 93 ILE A C 1
ATOM 737 O O . ILE A 1 93 ? 21.383 -3.856 -30.813 1.00 93.06 93 ILE A O 1
ATOM 741 N N . HIS A 1 94 ? 22.349 -2.177 -29.679 1.00 92.50 94 HIS A N 1
ATOM 742 C CA . HIS A 1 94 ? 22.534 -1.321 -30.857 1.00 92.50 94 HIS A CA 1
ATOM 743 C C . HIS A 1 94 ? 23.414 -1.993 -31.913 1.00 92.50 94 HIS A C 1
ATOM 745 O O . HIS A 1 94 ? 23.063 -1.981 -33.087 1.00 92.50 94 HIS A O 1
ATOM 751 N N . ARG A 1 95 ? 24.513 -2.637 -31.498 1.00 90.81 95 ARG A N 1
ATOM 752 C CA . ARG A 1 95 ? 25.405 -3.390 -32.399 1.00 90.81 95 ARG A CA 1
ATOM 753 C C . ARG A 1 95 ? 24.760 -4.605 -33.042 1.00 90.81 95 ARG A C 1
ATOM 755 O O . ARG A 1 95 ? 25.134 -4.965 -34.149 1.00 90.81 95 ARG A O 1
ATOM 762 N N . THR A 1 96 ? 23.835 -5.242 -32.338 1.00 92.50 96 THR A N 1
ATOM 763 C CA . THR A 1 96 ? 23.213 -6.483 -32.806 1.00 92.50 96 THR A CA 1
ATOM 764 C C . THR A 1 96 ? 22.044 -6.206 -33.750 1.00 92.50 96 THR A C 1
ATOM 766 O O . THR A 1 96 ? 21.819 -6.971 -34.681 1.00 92.50 96 THR A O 1
ATOM 769 N N . ILE A 1 97 ? 21.293 -5.125 -33.513 1.00 92.06 97 ILE A N 1
ATOM 770 C CA . ILE A 1 97 ? 20.022 -4.862 -34.204 1.00 92.06 97 ILE A CA 1
ATOM 771 C C . ILE A 1 97 ? 20.159 -3.798 -35.298 1.00 92.06 97 ILE A C 1
ATOM 773 O O . ILE A 1 97 ? 19.497 -3.905 -36.331 1.00 92.06 97 ILE A O 1
ATOM 777 N N . LEU A 1 98 ? 20.980 -2.760 -35.099 1.00 90.19 98 LEU A N 1
ATOM 778 C CA . LEU A 1 98 ? 21.062 -1.664 -36.062 1.00 90.19 98 LEU A CA 1
ATOM 779 C C . LEU A 1 98 ? 22.013 -1.995 -37.222 1.00 90.19 98 LEU A C 1
ATOM 781 O O . LEU A 1 98 ? 23.147 -2.409 -36.988 1.00 90.19 98 LEU A O 1
ATOM 785 N N . PRO A 1 99 ? 21.597 -1.729 -38.473 1.00 89.56 99 PRO A N 1
ATOM 786 C CA . PRO A 1 99 ? 22.495 -1.718 -39.622 1.00 89.56 99 PRO A CA 1
ATOM 787 C C . PRO A 1 99 ? 23.676 -0.753 -39.442 1.00 89.56 99 PRO A C 1
ATOM 789 O O . PRO A 1 99 ? 23.518 0.318 -38.849 1.00 89.56 99 PRO A O 1
ATOM 792 N N . GLU A 1 100 ? 24.822 -1.079 -40.050 1.00 86.31 100 GLU A N 1
ATOM 793 C CA . GLU A 1 100 ? 26.079 -0.313 -39.944 1.00 86.31 100 GLU A CA 1
ATOM 794 C C . GLU A 1 100 ? 25.890 1.187 -40.217 1.00 86.31 100 GLU A C 1
ATOM 796 O O . GLU A 1 100 ? 26.337 2.016 -39.428 1.00 86.31 100 GLU A O 1
ATOM 801 N N . LYS A 1 101 ? 25.090 1.535 -41.236 1.00 86.06 101 LYS A N 1
ATOM 802 C CA . LYS A 1 101 ? 24.761 2.925 -41.602 1.00 86.06 101 LYS A CA 1
ATOM 803 C C . LYS A 1 101 ? 24.172 3.776 -40.465 1.00 86.06 101 LYS A C 1
ATOM 805 O O . LYS A 1 101 ? 24.299 4.990 -40.483 1.00 86.06 101 LYS A O 1
ATOM 810 N N . TYR A 1 102 ? 23.479 3.169 -39.498 1.00 84.81 102 TYR A N 1
ATOM 811 C CA . TYR A 1 102 ? 22.930 3.885 -38.337 1.00 84.81 102 TYR A CA 1
ATOM 812 C C . TYR A 1 102 ? 23.847 3.780 -37.121 1.00 84.81 102 TYR A C 1
ATOM 814 O O . TYR A 1 102 ? 23.854 4.667 -36.268 1.00 84.81 102 TYR A O 1
ATOM 822 N N . LEU A 1 103 ? 24.637 2.709 -37.050 1.00 86.38 103 LEU A N 1
ATOM 823 C CA . LEU A 1 103 ? 25.586 2.477 -35.974 1.00 86.38 103 LEU A CA 1
ATOM 824 C C . LEU A 1 103 ? 26.749 3.474 -35.991 1.00 86.38 103 LEU A C 1
ATOM 826 O O . LEU A 1 103 ? 27.233 3.849 -34.926 1.00 86.38 103 LEU A O 1
ATOM 830 N N . GLU A 1 104 ? 27.156 3.952 -37.167 1.00 85.81 104 GLU A N 1
ATOM 831 C CA . GLU A 1 104 ? 28.184 4.995 -37.314 1.00 85.81 104 GLU A CA 1
ATOM 832 C C . GLU A 1 104 ? 27.841 6.283 -36.549 1.00 85.81 104 GLU A C 1
ATOM 834 O O . GLU A 1 104 ? 28.724 6.972 -36.036 1.00 85.81 104 GLU A O 1
ATOM 839 N N . HIS A 1 105 ? 26.550 6.585 -36.405 1.00 84.94 105 HIS A N 1
ATOM 840 C CA . HIS A 1 105 ? 26.072 7.737 -35.644 1.00 84.94 105 HIS A CA 1
ATOM 841 C C . HIS A 1 105 ? 25.926 7.454 -34.138 1.00 84.94 105 HIS A C 1
ATOM 843 O O . HIS A 1 105 ? 25.764 8.389 -33.346 1.00 84.94 105 HIS A O 1
ATOM 849 N N . PHE A 1 106 ? 26.022 6.190 -33.709 1.00 86.31 106 PHE A N 1
ATOM 850 C CA . PHE A 1 106 ? 25.930 5.811 -32.303 1.00 86.31 106 PHE A CA 1
ATOM 851 C C . PHE A 1 106 ? 27.264 6.039 -31.585 1.00 86.31 106 PHE A C 1
ATOM 853 O O . PHE A 1 106 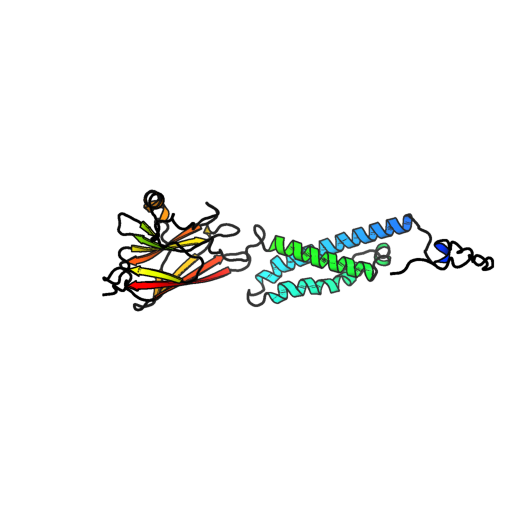? 28.194 5.232 -31.624 1.00 86.31 106 PHE A O 1
ATOM 860 N N . THR A 1 107 ? 27.350 7.166 -30.884 1.00 87.94 107 THR A N 1
ATOM 861 C CA . THR A 1 107 ? 28.552 7.581 -30.150 1.00 87.94 107 THR A CA 1
ATOM 862 C C . THR A 1 107 ? 28.370 7.448 -28.637 1.00 87.94 107 THR A C 1
ATOM 864 O O . THR A 1 107 ? 27.282 7.157 -28.139 1.00 87.94 107 THR A O 1
ATOM 867 N N . LYS A 1 108 ? 29.426 7.740 -27.864 1.00 86.31 108 LYS A N 1
ATOM 868 C CA . LYS A 1 108 ? 29.339 7.828 -26.393 1.00 86.31 108 LYS A CA 1
ATOM 869 C C . LYS A 1 108 ? 28.263 8.818 -25.928 1.00 86.31 108 LYS A C 1
ATOM 871 O O . LYS A 1 108 ? 27.590 8.555 -24.938 1.00 86.31 108 LYS A O 1
ATOM 876 N N . GLY A 1 109 ? 28.080 9.930 -26.647 1.00 85.69 109 GLY A N 1
ATOM 877 C CA . GLY A 1 109 ? 27.035 10.908 -26.335 1.00 85.69 109 GLY A CA 1
ATOM 878 C C . GLY A 1 109 ? 25.630 10.336 -26.533 1.00 85.69 109 GLY A C 1
ATOM 879 O O . GLY A 1 109 ? 24.759 10.537 -25.688 1.00 85.69 109 GLY A O 1
ATOM 880 N N . THR A 1 110 ? 25.424 9.569 -27.605 1.00 86.94 110 THR A N 1
ATOM 881 C CA . THR A 1 110 ? 24.157 8.874 -27.878 1.00 86.94 110 THR A CA 1
ATOM 882 C C . THR A 1 110 ? 23.880 7.794 -26.833 1.00 86.94 110 THR A C 1
ATOM 884 O O . THR A 1 110 ? 22.752 7.683 -26.368 1.00 86.94 110 THR A O 1
ATOM 887 N N . TRP A 1 111 ? 24.907 7.064 -26.382 1.00 90.50 111 TRP A N 1
ATOM 888 C CA . TRP A 1 111 ? 24.770 6.083 -25.301 1.00 90.50 111 TRP A CA 1
ATOM 889 C C . TRP A 1 111 ? 24.292 6.710 -23.988 1.00 90.50 111 TRP A C 1
ATOM 891 O O . TRP A 1 111 ? 23.372 6.182 -23.371 1.00 90.50 111 TRP A O 1
ATOM 901 N N . VAL A 1 112 ? 24.852 7.855 -23.583 1.00 91.88 112 VAL A N 1
ATOM 902 C CA . VAL A 1 112 ? 24.404 8.550 -22.363 1.00 91.88 112 VAL A CA 1
ATOM 903 C C . VAL A 1 112 ? 22.937 8.972 -22.488 1.00 91.88 112 VAL A C 1
ATOM 905 O O . VAL A 1 112 ? 22.153 8.730 -21.574 1.00 91.88 112 VAL A O 1
ATOM 908 N N . LYS A 1 113 ? 22.534 9.540 -23.633 1.00 92.56 113 LYS A N 1
ATOM 909 C CA . LYS A 1 113 ? 21.128 9.905 -23.893 1.00 92.56 113 LYS A CA 1
ATOM 910 C C . LYS A 1 113 ? 20.199 8.688 -23.854 1.00 92.56 113 LYS A C 1
ATOM 912 O O . LYS A 1 113 ? 19.147 8.752 -23.227 1.00 92.56 113 LYS A O 1
ATOM 917 N N . ALA A 1 114 ? 20.602 7.588 -24.487 1.00 93.75 114 ALA A N 1
ATOM 918 C CA . ALA A 1 114 ? 19.877 6.322 -24.464 1.00 93.75 114 ALA A CA 1
ATOM 919 C C . ALA A 1 114 ? 19.756 5.759 -23.040 1.00 93.75 114 ALA A C 1
ATOM 921 O O . ALA A 1 114 ? 18.700 5.259 -22.671 1.00 93.75 114 ALA A O 1
ATOM 922 N N . GLY A 1 115 ? 20.800 5.894 -22.219 1.00 94.06 115 GLY A N 1
ATOM 923 C CA . GLY A 1 115 ? 20.769 5.511 -20.811 1.00 94.06 115 GLY A CA 1
ATOM 924 C C . GLY A 1 115 ? 19.750 6.314 -20.006 1.00 94.06 115 GLY A C 1
ATOM 925 O O . GLY A 1 115 ? 18.919 5.728 -19.323 1.00 94.06 115 GLY A O 1
ATOM 926 N N . PHE A 1 116 ? 19.736 7.644 -20.151 1.00 94.88 116 PHE A N 1
ATOM 927 C CA . PHE A 1 116 ? 18.704 8.480 -19.526 1.00 94.88 116 PHE A CA 1
ATOM 928 C C . PHE A 1 116 ? 17.298 8.103 -19.994 1.00 94.88 116 PHE A C 1
ATOM 930 O O . PHE A 1 116 ? 16.398 7.955 -19.169 1.00 94.88 116 PHE A O 1
ATOM 937 N N . LEU A 1 117 ? 17.116 7.917 -21.304 1.00 96.25 117 LEU A N 1
ATOM 938 C CA . LEU A 1 117 ? 15.835 7.512 -21.872 1.00 96.25 117 LEU A CA 1
ATOM 939 C C . LEU A 1 117 ? 15.361 6.179 -21.282 1.00 96.25 117 LEU A C 1
ATOM 941 O O . LEU A 1 117 ? 14.204 6.081 -20.881 1.00 96.25 117 LEU A O 1
ATOM 945 N N . HIS A 1 118 ? 16.248 5.187 -21.183 1.00 96.25 118 HIS A N 1
ATOM 946 C CA . HIS A 1 118 ? 15.958 3.901 -20.557 1.00 96.25 118 HIS A CA 1
ATOM 947 C C . HIS A 1 118 ? 15.531 4.070 -19.098 1.00 96.25 118 HIS A C 1
ATOM 949 O O . HIS A 1 118 ? 14.455 3.617 -18.726 1.00 96.25 118 HIS A O 1
ATOM 955 N N . THR A 1 119 ? 16.315 4.780 -18.286 1.00 94.88 119 THR A N 1
ATOM 956 C CA . THR A 1 119 ? 16.024 4.963 -16.858 1.00 94.88 119 THR A CA 1
ATOM 957 C C . THR A 1 119 ? 14.677 5.645 -16.623 1.00 94.88 119 THR A C 1
ATOM 959 O O . THR A 1 119 ? 13.875 5.163 -15.825 1.00 94.88 119 THR A O 1
ATOM 962 N N . PHE A 1 120 ? 14.386 6.741 -17.332 1.00 95.19 120 PHE A N 1
ATOM 963 C CA . PHE A 1 120 ? 13.115 7.451 -17.159 1.00 95.19 120 PHE A CA 1
ATOM 964 C C . PHE A 1 120 ? 11.924 6.657 -17.691 1.00 95.19 120 PHE A C 1
ATOM 966 O O . PHE A 1 120 ? 10.874 6.637 -17.053 1.00 95.19 120 PHE A O 1
ATOM 973 N N . THR A 1 121 ? 12.090 5.967 -18.821 1.00 95.81 121 THR A N 1
ATOM 974 C CA . THR A 1 121 ? 11.034 5.108 -19.372 1.00 95.81 121 THR A CA 1
ATOM 975 C C . THR A 1 121 ? 10.760 3.935 -18.438 1.00 95.81 121 THR A C 1
ATOM 977 O O . THR A 1 121 ? 9.603 3.629 -18.176 1.00 95.81 121 THR A O 1
ATOM 980 N N . PHE A 1 122 ? 11.800 3.318 -17.876 1.00 95.38 122 PHE A N 1
ATOM 981 C CA . PHE A 1 122 ? 11.663 2.228 -16.917 1.00 95.38 122 PHE A CA 1
ATOM 982 C C . PHE A 1 122 ? 10.924 2.690 -15.660 1.00 95.38 122 PHE A C 1
ATOM 984 O O . PHE A 1 122 ? 10.009 2.003 -15.211 1.00 95.38 122 PHE A O 1
ATOM 991 N N . LEU A 1 123 ? 11.279 3.858 -15.117 1.00 93.88 123 LEU A N 1
ATOM 992 C CA . LEU A 1 123 ? 10.622 4.415 -13.938 1.00 93.88 123 LEU A CA 1
ATOM 993 C C . LEU A 1 123 ? 9.139 4.705 -14.216 1.00 93.88 123 LEU A C 1
ATOM 995 O O . LEU A 1 123 ? 8.278 4.315 -13.432 1.00 93.88 123 LEU A O 1
ATOM 999 N N . ALA A 1 124 ? 8.838 5.327 -15.359 1.00 94.00 124 ALA A N 1
ATOM 1000 C CA . ALA A 1 124 ? 7.465 5.596 -15.779 1.00 94.00 124 ALA A CA 1
ATOM 1001 C C . ALA A 1 124 ? 6.656 4.301 -15.954 1.00 94.00 124 ALA A C 1
ATOM 1003 O O . ALA A 1 124 ? 5.550 4.185 -15.431 1.00 94.00 124 ALA A O 1
ATOM 1004 N N . MET A 1 125 ? 7.227 3.303 -16.634 1.00 93.81 125 MET A N 1
ATOM 1005 C CA . MET A 1 125 ? 6.597 1.995 -16.811 1.00 93.81 125 MET A CA 1
ATOM 1006 C C . MET A 1 125 ? 6.419 1.255 -15.486 1.00 93.81 125 MET A C 1
ATOM 1008 O O . MET A 1 125 ? 5.405 0.595 -15.304 1.00 93.81 125 MET A O 1
ATOM 1012 N N . SER A 1 126 ? 7.362 1.378 -14.551 1.00 90.69 126 SER A N 1
ATOM 1013 C CA . SER A 1 126 ? 7.256 0.765 -13.223 1.00 90.69 126 SER A CA 1
ATOM 1014 C C . SER A 1 126 ? 6.075 1.333 -12.450 1.00 90.69 126 SER A C 1
ATOM 1016 O O . SER A 1 126 ? 5.265 0.565 -11.949 1.00 90.69 126 SER A O 1
ATOM 1018 N N . PHE A 1 127 ? 5.908 2.659 -12.424 1.00 88.62 127 PHE A N 1
ATOM 1019 C CA . PHE A 1 127 ? 4.737 3.268 -11.788 1.00 88.62 127 PHE A CA 1
ATOM 1020 C C . PHE A 1 127 ? 3.419 2.846 -12.438 1.00 88.62 127 PHE A C 1
ATOM 1022 O O . PHE A 1 127 ? 2.417 2.704 -11.747 1.00 88.62 127 PHE A O 1
ATOM 1029 N N . LEU A 1 128 ? 3.413 2.642 -13.754 1.00 90.44 128 LEU A N 1
ATOM 1030 C CA . LEU A 1 128 ? 2.227 2.199 -14.479 1.00 90.44 128 LEU A CA 1
ATOM 1031 C C . LEU A 1 128 ? 1.895 0.729 -14.159 1.00 90.44 128 LEU A C 1
ATOM 1033 O O . LEU A 1 128 ? 0.744 0.402 -13.909 1.00 90.44 128 LEU A O 1
ATOM 1037 N N . LEU A 1 129 ? 2.900 -0.149 -14.139 1.00 90.06 129 LEU A N 1
ATOM 1038 C CA . LEU A 1 129 ? 2.732 -1.601 -13.986 1.00 90.06 129 LEU A CA 1
ATOM 1039 C C . LEU A 1 129 ? 2.526 -2.069 -12.542 1.00 90.06 129 LEU A C 1
ATOM 1041 O O . LEU A 1 129 ? 2.097 -3.200 -12.332 1.00 90.06 129 LEU A O 1
ATOM 1045 N N . VAL A 1 130 ? 2.890 -1.243 -11.566 1.00 86.12 130 VAL A N 1
ATOM 1046 C CA . VAL A 1 130 ? 2.783 -1.552 -10.134 1.00 86.12 130 VAL A CA 1
ATOM 1047 C C . VAL A 1 130 ? 1.452 -1.089 -9.542 1.00 86.12 130 VAL A C 1
ATOM 1049 O O . VAL A 1 130 ? 1.015 -1.633 -8.533 1.00 86.12 130 VAL A O 1
ATOM 1052 N N . ASN A 1 131 ? 0.816 -0.098 -10.167 1.00 84.56 131 ASN A N 1
ATOM 1053 C CA . ASN A 1 131 ? -0.453 0.450 -9.710 1.00 84.56 131 ASN A CA 1
ATOM 1054 C C . ASN A 1 131 ? -1.643 -0.170 -10.455 1.00 84.56 131 ASN A C 1
ATOM 1056 O O . ASN A 1 131 ? -1.501 -0.633 -11.598 1.00 84.56 131 ASN A O 1
ATOM 1060 N N . PRO A 1 132 ? -2.843 -0.093 -9.863 1.00 80.81 132 PRO A N 1
ATOM 1061 C CA . PRO A 1 132 ? -4.061 -0.505 -10.537 1.00 80.81 132 PRO A CA 1
ATOM 1062 C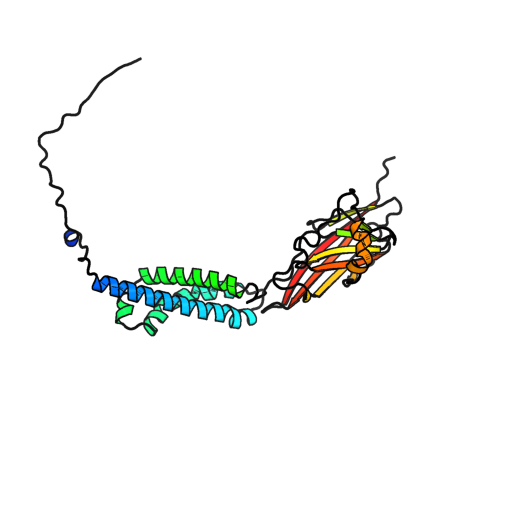 C . PRO A 1 132 ? -4.281 0.229 -11.866 1.00 80.81 132 PRO A C 1
ATOM 1064 O O . PRO A 1 132 ? -3.977 1.422 -11.969 1.00 80.81 132 PRO A O 1
ATOM 1067 N N . PRO A 1 133 ? -4.828 -0.437 -12.901 1.00 78.31 133 PRO A N 1
ATOM 1068 C CA . PRO A 1 133 ? -5.315 -1.822 -12.931 1.00 78.31 133 PRO A CA 1
ATOM 1069 C C . PRO A 1 133 ? -4.242 -2.877 -13.271 1.00 78.31 133 PRO A C 1
ATOM 1071 O O . PRO A 1 133 ? -4.590 -4.036 -13.470 1.00 78.31 133 PRO A O 1
ATOM 1074 N N . LEU A 1 134 ? -2.967 -2.503 -13.443 1.00 84.38 134 LEU A N 1
ATOM 1075 C CA . LEU A 1 134 ? -1.935 -3.423 -13.953 1.00 84.38 134 LEU A CA 1
ATOM 1076 C C . LEU A 1 134 ? -1.115 -4.121 -12.866 1.00 84.38 134 LEU A C 1
ATOM 1078 O O . LEU A 1 134 ? -0.422 -5.097 -13.164 1.00 84.38 134 LEU A O 1
ATOM 1082 N N . GLY A 1 135 ? -1.171 -3.630 -11.637 1.00 83.31 135 GLY A N 1
ATOM 1083 C CA . GLY A 1 135 ? -0.606 -4.279 -10.466 1.00 83.31 135 GLY A CA 1
ATOM 1084 C C . GLY A 1 135 ? -1.291 -3.809 -9.202 1.00 83.31 135 GLY A C 1
ATOM 1085 O O . GLY A 1 135 ? -1.998 -2.804 -9.213 1.00 83.31 135 GLY A O 1
ATOM 1086 N N . ASP A 1 136 ? -1.092 -4.568 -8.137 1.00 84.25 136 ASP A N 1
ATOM 1087 C CA . ASP A 1 136 ? -1.664 -4.266 -6.837 1.00 84.25 136 ASP A CA 1
ATOM 1088 C C . ASP A 1 136 ? -0.749 -4.809 -5.739 1.00 84.25 136 ASP A C 1
ATOM 1090 O O . ASP A 1 136 ? -0.824 -5.965 -5.328 1.00 84.25 136 ASP A O 1
ATOM 1094 N N . ILE A 1 137 ? 0.221 -3.992 -5.343 1.00 80.81 137 ILE A N 1
ATOM 1095 C CA . ILE A 1 137 ? 1.316 -4.429 -4.467 1.00 80.81 137 ILE A CA 1
ATOM 1096 C C . ILE A 1 137 ? 1.203 -3.879 -3.043 1.00 80.81 137 ILE A C 1
ATOM 1098 O O . ILE A 1 137 ? 2.172 -3.946 -2.288 1.00 80.81 137 ILE A O 1
ATOM 1102 N N . VAL A 1 138 ? 0.097 -3.216 -2.700 1.00 82.44 138 VAL A N 1
ATOM 1103 C CA . VAL A 1 138 ? -0.036 -2.516 -1.421 1.00 82.44 138 VAL A CA 1
ATOM 1104 C C . VAL A 1 138 ? -1.336 -2.922 -0.757 1.00 82.44 138 VAL A C 1
ATOM 1106 O O . VAL A 1 138 ? -2.389 -2.663 -1.306 1.00 82.44 138 VAL A O 1
ATOM 1109 N N . ALA A 1 139 ? -1.253 -3.455 0.463 1.00 85.31 139 ALA A N 1
ATOM 1110 C CA . ALA A 1 139 ? -2.438 -3.764 1.263 1.00 85.31 139 ALA A CA 1
ATOM 1111 C C . ALA A 1 139 ? -3.256 -2.498 1.587 1.00 85.31 139 ALA A C 1
ATOM 1113 O O . ALA A 1 139 ? -2.652 -1.414 1.722 1.00 85.31 139 ALA A O 1
ATOM 1114 N N . PRO A 1 140 ? -4.567 -2.635 1.866 1.00 88.06 140 PRO A N 1
ATOM 1115 C CA . PRO A 1 140 ? -5.457 -1.521 2.139 1.00 88.06 140 PRO A CA 1
ATOM 1116 C C . PRO A 1 140 ? -4.988 -0.732 3.352 1.00 88.06 140 PRO A C 1
ATOM 1118 O O . PRO A 1 140 ? -4.362 -1.248 4.285 1.00 88.06 140 PRO A O 1
ATOM 1121 N N . GLN A 1 141 ? -5.267 0.562 3.336 1.00 90.50 141 GLN A N 1
ATOM 1122 C CA . GLN A 1 141 ? -4.793 1.493 4.349 1.00 90.50 141 GLN A CA 1
ATOM 1123 C C . GLN A 1 141 ? -5.956 1.972 5.199 1.00 90.50 141 GLN A C 1
ATOM 1125 O O . GLN A 1 141 ? -7.065 2.109 4.704 1.00 90.50 141 GLN A O 1
ATOM 1130 N N . LEU A 1 142 ? -5.702 2.316 6.461 1.00 91.50 142 LEU A N 1
ATOM 1131 C CA . LEU A 1 142 ? -6.661 3.090 7.245 1.00 91.50 142 LEU A CA 1
ATOM 1132 C C . LEU A 1 142 ? -7.034 4.366 6.471 1.00 91.50 142 LEU A C 1
ATOM 1134 O O . LEU A 1 142 ? -6.156 5.188 6.202 1.00 91.50 142 LEU A O 1
ATOM 1138 N N . SER A 1 143 ? -8.313 4.520 6.125 1.00 89.69 143 SER A N 1
ATOM 1139 C CA . SER A 1 143 ? -8.774 5.613 5.264 1.00 89.69 143 SER A CA 1
ATOM 1140 C C . SER A 1 143 ? -8.568 6.979 5.921 1.00 89.69 143 SER A C 1
ATOM 1142 O O . SER A 1 143 ? -8.055 7.918 5.307 1.00 89.69 143 SER A O 1
ATOM 1144 N N . ASN A 1 144 ? -8.909 7.093 7.208 1.00 90.06 144 ASN A N 1
ATOM 1145 C CA . ASN A 1 144 ? -8.710 8.331 7.949 1.00 90.06 144 ASN A CA 1
ATOM 1146 C C . ASN A 1 144 ? -8.429 8.088 9.430 1.00 90.06 144 ASN A C 1
ATOM 1148 O O . ASN A 1 144 ? -7.281 8.176 9.866 1.00 90.06 144 ASN A O 1
ATOM 1152 N N . GLU A 1 145 ? -9.476 7.811 10.197 1.00 91.31 145 GLU A N 1
ATOM 1153 C CA . GLU A 1 145 ? -9.443 7.692 11.650 1.00 91.31 145 GLU A CA 1
ATOM 1154 C C . GLU A 1 145 ? -10.040 6.353 12.066 1.00 91.31 145 GLU A C 1
ATOM 1156 O O . GLU A 1 145 ? -10.836 5.753 11.342 1.00 91.31 145 GLU A O 1
ATOM 1161 N N . TRP A 1 146 ? -9.642 5.892 13.244 1.00 94.44 146 TRP A N 1
ATOM 1162 C CA . TRP A 1 146 ? -10.334 4.829 13.954 1.00 94.44 146 TRP A CA 1
ATOM 1163 C C . TRP A 1 146 ? -10.922 5.408 15.239 1.00 94.44 146 TRP A C 1
ATOM 1165 O O . TRP A 1 146 ? -10.414 6.395 15.779 1.00 94.44 146 TRP A O 1
ATOM 1175 N N . SER A 1 147 ? -12.005 4.813 15.718 1.00 94.50 147 SER A N 1
ATOM 1176 C CA . SER A 1 147 ? -12.662 5.230 16.951 1.00 94.50 147 SER A CA 1
ATOM 1177 C C . SER A 1 147 ? -13.234 4.033 17.698 1.00 94.50 147 SER A C 1
ATOM 1179 O O . SER A 1 147 ? -13.334 2.919 17.174 1.00 94.50 147 SER A O 1
ATOM 1181 N N . ILE A 1 148 ? -13.598 4.288 18.947 1.00 94.44 148 ILE A N 1
ATOM 1182 C CA . ILE A 1 148 ? -14.357 3.379 19.789 1.00 94.44 148 ILE A CA 1
ATOM 1183 C C . ILE A 1 148 ? -15.764 3.949 19.936 1.00 94.44 148 ILE A C 1
ATOM 1185 O O . ILE A 1 148 ? -15.927 5.154 20.111 1.00 94.44 148 ILE A O 1
ATOM 1189 N N . ALA A 1 149 ? -16.772 3.086 19.891 1.00 93.06 149 ALA A N 1
ATOM 1190 C CA . ALA A 1 149 ? -18.133 3.454 20.249 1.00 93.06 149 ALA A CA 1
ATOM 1191 C C . ALA A 1 149 ? -18.679 2.538 21.340 1.00 93.06 149 ALA A C 1
ATOM 1193 O O . ALA A 1 149 ? -18.338 1.355 21.402 1.00 93.06 149 ALA A O 1
ATOM 1194 N N . THR A 1 150 ? -19.549 3.082 22.180 1.00 92.31 150 THR A N 1
ATOM 1195 C CA . THR A 1 150 ? -20.342 2.324 23.146 1.00 92.31 150 THR A CA 1
ATOM 1196 C C . THR A 1 150 ? -21.806 2.361 22.754 1.00 92.31 150 THR A C 1
ATOM 1198 O O . THR A 1 150 ? -22.344 3.425 22.455 1.00 92.31 150 THR A O 1
ATOM 1201 N N . ASP A 1 151 ? -22.438 1.196 22.787 1.00 91.25 151 ASP A N 1
ATOM 1202 C CA . ASP A 1 151 ? -23.840 0.984 22.461 1.00 91.25 151 ASP A CA 1
ATOM 1203 C C . ASP A 1 151 ? -24.588 0.464 23.696 1.00 91.25 151 ASP A C 1
ATOM 1205 O O . ASP A 1 151 ? -24.339 -0.653 24.164 1.00 91.25 151 ASP A O 1
ATOM 1209 N N . ASP A 1 152 ? -25.506 1.271 24.224 1.00 86.44 152 ASP A N 1
ATOM 1210 C CA . ASP A 1 152 ? -26.369 0.918 25.359 1.00 86.44 152 ASP A CA 1
ATOM 1211 C C . ASP A 1 152 ? -27.738 0.338 24.936 1.00 86.44 152 ASP A C 1
ATOM 1213 O O . ASP A 1 152 ? -28.589 0.044 25.777 1.00 86.44 152 ASP A O 1
ATOM 1217 N N . GLY A 1 153 ? -27.942 0.136 23.631 1.00 82.38 153 GLY A N 1
ATOM 1218 C CA . GLY A 1 153 ? -29.187 -0.315 23.011 1.00 82.38 153 GLY A CA 1
ATOM 1219 C C . GLY A 1 153 ? -30.133 0.812 22.590 1.00 82.38 153 GLY A C 1
ATOM 1220 O O . GLY A 1 153 ? -31.105 0.540 21.884 1.00 82.38 153 GLY A O 1
ATOM 1221 N N . VAL A 1 154 ? -29.864 2.061 22.982 1.00 82.44 154 VAL A N 1
ATOM 1222 C CA . VAL A 1 154 ? -30.660 3.243 22.618 1.00 82.44 154 VAL A CA 1
ATOM 1223 C C . VAL A 1 154 ? -29.802 4.222 21.820 1.00 82.44 154 VAL A C 1
ATOM 1225 O O . VAL A 1 154 ? -30.113 4.532 20.670 1.00 82.44 154 VAL A O 1
ATOM 1228 N N . GLU A 1 155 ? -28.653 4.619 22.358 1.00 83.62 155 GLU A N 1
ATOM 1229 C CA . GLU A 1 155 ? -27.751 5.616 21.781 1.00 83.62 155 GLU A CA 1
ATOM 1230 C C . GLU A 1 155 ? -26.368 5.023 21.490 1.00 83.62 155 GLU A C 1
ATOM 1232 O O . GLU A 1 155 ? -25.947 4.030 22.086 1.00 83.62 155 GLU A O 1
ATOM 1237 N N . LEU A 1 156 ? -25.685 5.606 20.505 1.00 88.12 156 LEU A N 1
ATOM 1238 C CA . LEU A 1 156 ? -24.288 5.310 20.210 1.00 88.12 156 LEU A CA 1
ATOM 1239 C C . LEU A 1 156 ? -23.456 6.510 20.640 1.00 88.12 156 LEU A C 1
ATOM 1241 O O . LEU A 1 156 ? -23.644 7.610 20.120 1.00 88.12 156 LEU A O 1
ATOM 1245 N N . LEU A 1 157 ? -22.531 6.282 21.564 1.00 88.94 157 LEU A N 1
ATOM 1246 C CA . LEU A 1 157 ? -21.579 7.292 22.005 1.00 88.94 157 LEU A CA 1
ATOM 1247 C C . LEU A 1 157 ? -20.205 6.964 21.432 1.00 88.94 157 LEU A C 1
ATOM 1249 O O . LEU A 1 157 ? -19.706 5.857 21.623 1.00 88.94 157 LEU A O 1
ATOM 1253 N N . PHE A 1 158 ? -19.593 7.927 20.750 1.00 90.25 158 PHE A N 1
ATOM 1254 C CA . PHE A 1 158 ? -18.302 7.760 20.084 1.00 90.25 158 PHE A CA 1
ATOM 1255 C C . PHE A 1 158 ? -17.193 8.489 20.833 1.00 90.25 158 PHE A C 1
ATOM 1257 O O . PHE A 1 158 ? -17.405 9.581 21.354 1.00 90.25 158 PHE A O 1
ATOM 1264 N N . ASP A 1 159 ? -15.985 7.938 20.811 1.00 91.00 159 ASP A N 1
ATOM 1265 C CA . ASP A 1 159 ? -14.792 8.758 21.006 1.00 91.00 159 ASP A CA 1
ATOM 1266 C C . ASP A 1 159 ? -14.624 9.716 19.814 1.00 91.00 159 ASP A C 1
ATOM 1268 O O . ASP A 1 159 ? -15.100 9.443 18.705 1.00 91.00 159 ASP A O 1
ATOM 1272 N N . ASP A 1 160 ? -13.906 10.819 20.026 1.00 85.81 160 ASP A N 1
ATOM 1273 C CA . ASP A 1 160 ? -13.616 11.824 18.994 1.00 85.81 160 ASP A CA 1
ATOM 1274 C C . ASP A 1 160 ? -12.838 11.270 17.791 1.00 85.81 160 ASP A C 1
ATOM 1276 O O . ASP A 1 160 ? -12.708 11.949 16.774 1.00 85.81 160 ASP A O 1
ATOM 1280 N N . GLY A 1 161 ? -12.341 10.034 17.883 1.00 86.25 161 GLY A N 1
ATOM 1281 C CA . GLY A 1 161 ? -11.605 9.383 16.819 1.00 86.25 161 GLY A CA 1
ATOM 1282 C C . GLY A 1 161 ? -10.174 9.890 16.751 1.00 86.25 161 GLY A C 1
ATOM 1283 O O . GLY A 1 161 ? -9.807 10.974 17.216 1.00 86.25 161 GLY A O 1
ATOM 1284 N N . THR A 1 162 ? -9.291 9.060 16.207 1.00 88.94 162 THR A N 1
ATOM 1285 C CA . THR A 1 162 ? -7.888 9.436 16.135 1.00 88.94 162 THR A CA 1
ATOM 1286 C C . THR A 1 162 ? -7.135 8.753 15.010 1.00 88.94 162 THR A C 1
ATOM 1288 O O . THR A 1 162 ? -7.467 7.665 14.546 1.00 88.94 162 THR A O 1
ATOM 1291 N N . LYS A 1 163 ? -6.038 9.402 14.614 1.00 87.94 163 LYS A N 1
ATOM 1292 C CA . LYS A 1 163 ? -4.972 8.816 13.790 1.00 87.94 163 LYS A CA 1
ATOM 1293 C C . LYS A 1 163 ? -3.827 8.259 14.633 1.00 87.94 163 LYS A C 1
ATOM 1295 O O . LYS A 1 163 ? -2.879 7.693 14.098 1.00 87.94 163 LYS A O 1
ATOM 1300 N N . LYS A 1 164 ? -3.857 8.491 15.951 1.00 91.94 164 LYS A N 1
ATOM 1301 C CA . LYS A 1 164 ? -2.833 8.019 16.888 1.00 91.94 164 LYS A CA 1
ATOM 1302 C C . LYS A 1 164 ? -3.072 6.555 17.239 1.00 91.94 164 LYS A C 1
ATOM 1304 O O . LYS A 1 164 ? -4.149 6.016 17.038 1.00 91.94 164 LYS A O 1
ATOM 1309 N N . ASN A 1 165 ? -2.082 5.930 17.864 1.00 93.31 165 ASN A N 1
ATOM 1310 C CA . ASN A 1 165 ? -2.172 4.525 18.265 1.00 93.31 165 ASN A CA 1
ATOM 1311 C C . ASN A 1 165 ? -2.880 4.314 19.613 1.00 93.31 165 ASN A C 1
ATOM 1313 O O . ASN A 1 165 ? -2.867 3.198 20.128 1.00 93.31 165 ASN A O 1
ATOM 1317 N N . THR A 1 166 ? -3.436 5.364 20.226 1.00 93.94 166 THR A N 1
ATOM 1318 C CA . THR A 1 166 ? -4.016 5.280 21.569 1.00 93.94 166 THR A CA 1
ATOM 1319 C C . THR A 1 166 ? -5.237 6.178 21.704 1.00 93.94 166 THR A C 1
ATOM 1321 O O . THR A 1 166 ? -5.140 7.372 21.421 1.00 93.94 166 THR A O 1
ATOM 1324 N N . ILE A 1 167 ? -6.325 5.608 22.218 1.00 93.06 167 ILE A N 1
ATOM 1325 C CA . ILE A 1 167 ? -7.500 6.311 22.740 1.00 93.06 167 ILE A CA 1
ATOM 1326 C C . ILE A 1 167 ? -7.522 6.122 24.256 1.00 93.06 167 ILE A C 1
ATOM 1328 O O . ILE A 1 167 ? -7.308 5.013 24.754 1.00 93.06 167 ILE A O 1
ATOM 1332 N N . THR A 1 168 ? -7.777 7.204 24.988 1.00 91.94 168 THR A N 1
ATOM 1333 C CA . THR A 1 168 ? -7.994 7.160 26.437 1.00 91.94 168 THR A CA 1
ATOM 1334 C C . THR A 1 168 ? -9.436 7.537 26.715 1.00 91.94 168 THR A C 1
ATOM 1336 O O . THR A 1 168 ? -9.833 8.660 26.426 1.00 91.94 168 THR A O 1
ATOM 1339 N N . TRP A 1 169 ? -10.194 6.618 27.304 1.00 90.44 169 TRP A N 1
ATOM 1340 C CA . TRP A 1 169 ? -11.594 6.828 27.640 1.00 90.44 169 TRP A CA 1
ATOM 1341 C C . TRP A 1 169 ? -11.760 6.947 29.151 1.00 90.44 169 TRP A C 1
ATOM 1343 O O . TRP A 1 169 ? -11.436 6.015 29.895 1.00 90.44 169 TRP A O 1
ATOM 1353 N N . THR A 1 170 ? -12.276 8.086 29.607 1.00 89.06 170 THR A N 1
ATOM 1354 C CA . THR A 1 170 ? -12.584 8.304 31.024 1.00 89.06 170 THR A CA 1
ATOM 1355 C C . THR A 1 170 ? -13.984 7.790 31.335 1.00 89.06 170 THR A C 1
ATOM 1357 O O . THR A 1 170 ? -14.951 8.203 30.701 1.00 89.06 170 THR A O 1
ATOM 1360 N N . VAL A 1 171 ? -14.090 6.878 32.296 1.00 87.69 171 VAL A N 1
ATOM 1361 C CA . VAL A 1 171 ? -15.351 6.281 32.751 1.00 87.69 171 VAL A CA 1
ATOM 1362 C C . VAL A 1 171 ? -15.694 6.734 34.164 1.00 87.69 171 VAL A C 1
ATOM 1364 O O . VAL A 1 171 ? -14.839 7.224 34.910 1.00 87.69 171 VAL A O 1
ATOM 1367 N N . ASP A 1 172 ? -16.959 6.541 34.526 1.00 83.62 172 ASP A N 1
ATOM 1368 C CA . ASP A 1 172 ? -17.476 6.827 35.857 1.00 83.62 172 ASP A CA 1
ATOM 1369 C C . ASP A 1 172 ? -16.806 5.962 36.948 1.00 83.62 172 ASP A C 1
ATOM 1371 O O . ASP A 1 172 ? -15.956 5.094 36.707 1.00 83.62 172 ASP A O 1
ATOM 1375 N N . SER A 1 173 ? -17.209 6.183 38.198 1.00 76.12 173 SER A N 1
ATOM 1376 C CA . SER A 1 173 ? -16.645 5.495 39.363 1.00 76.12 173 SER A CA 1
ATOM 1377 C C . SER A 1 173 ? -16.784 3.964 39.317 1.00 76.12 173 SER A C 1
ATOM 1379 O O . SER A 1 173 ? -16.065 3.273 40.045 1.00 76.12 173 SER A O 1
ATOM 1381 N N . ASN A 1 174 ? -17.660 3.416 38.463 1.00 78.31 174 ASN A N 1
ATOM 1382 C CA . ASN A 1 174 ? -17.844 1.973 38.310 1.00 78.31 174 ASN A CA 1
ATOM 1383 C C . ASN A 1 174 ? -16.689 1.315 37.544 1.00 78.31 174 ASN A C 1
ATOM 1385 O O . ASN A 1 174 ? -16.539 0.092 37.603 1.00 78.31 174 ASN A O 1
ATOM 1389 N N . GLY A 1 175 ? -15.830 2.102 36.882 1.00 81.00 175 GLY A N 1
ATOM 1390 C CA . GLY A 1 175 ? -14.587 1.603 36.296 1.00 81.00 175 GLY A CA 1
ATOM 1391 C C . GLY A 1 175 ? -14.773 0.710 35.086 1.00 81.00 175 GLY A C 1
ATOM 1392 O O . GLY A 1 175 ? -13.943 -0.172 34.860 1.00 81.00 175 GLY A O 1
ATOM 1393 N N . LYS A 1 176 ? -15.876 0.875 34.359 1.00 86.62 176 LYS A N 1
ATOM 1394 C CA . LYS A 1 176 ? -16.189 0.082 33.175 1.00 86.62 176 LYS A CA 1
ATOM 1395 C C . LYS A 1 176 ? -16.738 0.970 32.077 1.00 86.62 176 LYS A C 1
ATOM 1397 O O . LYS A 1 176 ? -17.473 1.917 32.340 1.00 86.62 176 LYS A O 1
ATOM 1402 N N . LEU A 1 177 ? -16.384 0.628 30.849 1.00 88.19 177 LEU A N 1
ATOM 1403 C CA . LEU A 1 177 ? -16.980 1.202 29.659 1.00 88.19 177 LEU A CA 1
ATOM 1404 C C . LEU A 1 177 ? -18.282 0.444 29.373 1.00 88.19 177 LEU A C 1
ATOM 1406 O O . LEU A 1 177 ? -18.237 -0.656 28.823 1.00 88.19 177 LEU A O 1
ATOM 1410 N N . ASN A 1 178 ? -19.401 0.993 29.851 1.00 88.75 178 ASN A N 1
ATOM 1411 C CA . ASN A 1 178 ? -20.704 0.322 29.861 1.00 88.75 178 ASN A CA 1
ATOM 1412 C C . ASN A 1 178 ? -21.273 0.119 28.450 1.00 88.75 178 ASN A C 1
ATOM 1414 O O . ASN A 1 178 ? -21.105 0.963 27.570 1.00 88.75 178 ASN A O 1
ATOM 1418 N N . GLY A 1 179 ? -22.005 -0.981 28.271 1.00 90.31 179 GLY A N 1
ATOM 1419 C CA . GLY A 1 179 ? -22.656 -1.328 27.010 1.00 90.31 179 GLY A CA 1
ATOM 1420 C C . GLY A 1 179 ? -21.785 -2.196 26.104 1.00 90.31 179 GLY A C 1
ATOM 1421 O O . GLY A 1 179 ? -20.762 -2.750 26.517 1.00 90.31 179 GLY A O 1
ATOM 1422 N N . GLN A 1 180 ? -22.220 -2.370 24.856 1.00 93.00 180 GLN A N 1
ATOM 1423 C CA . GLN A 1 180 ? -21.430 -3.057 23.837 1.00 93.00 180 GLN A CA 1
ATOM 1424 C C . GLN A 1 180 ? -20.390 -2.093 23.275 1.00 93.00 180 GLN A C 1
ATOM 1426 O O . GLN A 1 180 ? -20.728 -1.028 22.771 1.00 93.00 180 GLN A O 1
ATOM 1431 N N . VAL A 1 181 ? -19.124 -2.480 23.348 1.00 94.00 181 VAL A N 1
ATOM 1432 C CA . VAL A 1 181 ? -18.003 -1.692 22.848 1.00 94.00 181 VAL A CA 1
ATOM 1433 C C . VAL A 1 181 ? -17.655 -2.149 21.439 1.00 94.00 181 VAL A C 1
ATOM 1435 O O . VAL A 1 181 ? -17.447 -3.342 21.193 1.00 94.00 181 VAL A O 1
ATOM 1438 N N . TRP A 1 182 ? -17.548 -1.189 20.532 1.00 94.94 182 TRP A N 1
ATOM 1439 C CA . TRP A 1 182 ? -17.264 -1.379 19.118 1.00 94.94 182 TRP A CA 1
ATOM 1440 C C . TRP A 1 182 ? -15.984 -0.649 18.730 1.00 94.94 182 TRP A C 1
ATOM 1442 O O . TRP A 1 182 ? -15.744 0.472 19.169 1.00 94.94 182 TRP A O 1
ATOM 1452 N N . LEU A 1 183 ? -15.170 -1.289 17.898 1.00 95.50 183 LEU A N 1
ATOM 1453 C CA . LEU A 1 183 ? -14.058 -0.682 17.180 1.00 95.50 183 LEU A CA 1
ATOM 1454 C C . LEU A 1 183 ? -14.513 -0.373 15.760 1.00 95.50 183 LEU A C 1
ATOM 1456 O O . LEU A 1 183 ? -15.033 -1.258 15.085 1.00 95.50 183 LEU A O 1
ATOM 1460 N N . LEU A 1 184 ? -14.295 0.859 15.320 1.00 94.56 184 LEU A N 1
ATOM 1461 C CA . LEU A 1 184 ? -14.796 1.366 14.049 1.00 94.56 184 LEU A CA 1
ATOM 1462 C C . LEU A 1 184 ? -13.663 2.032 13.280 1.00 94.56 184 LEU A C 1
ATOM 1464 O O . LEU A 1 184 ? -12.928 2.847 13.839 1.00 94.56 184 LEU A O 1
ATOM 1468 N N . PHE A 1 185 ? -13.517 1.682 12.009 1.00 94.00 185 PHE A N 1
ATOM 1469 C CA . PHE A 1 185 ? -12.555 2.295 11.097 1.00 94.00 185 PHE A CA 1
ATOM 1470 C C . PHE A 1 185 ? -12.955 2.031 9.647 1.00 94.00 185 PHE A C 1
ATOM 1472 O O . PHE A 1 185 ? -13.704 1.101 9.376 1.00 94.00 185 PHE A O 1
ATOM 1479 N N . GLY A 1 186 ? -12.444 2.826 8.710 1.00 91.75 186 GLY A N 1
ATOM 1480 C CA . GLY A 1 186 ? -12.568 2.549 7.277 1.00 91.75 186 GLY A CA 1
ATOM 1481 C C . GLY A 1 186 ? -11.232 2.141 6.674 1.00 91.75 186 GLY A C 1
ATOM 1482 O O . GLY A 1 186 ? -10.188 2.649 7.093 1.00 91.75 186 GLY A O 1
ATOM 1483 N N . LEU A 1 187 ? -11.257 1.249 5.686 1.00 91.69 187 LEU A N 1
ATOM 1484 C CA . LEU A 1 187 ? -10.100 0.921 4.859 1.00 91.69 187 LEU A CA 1
ATOM 1485 C C . LEU A 1 187 ? -10.268 1.514 3.460 1.00 91.69 187 LEU A C 1
ATOM 1487 O O . LEU A 1 187 ? -11.271 1.272 2.793 1.00 91.69 187 LEU A O 1
ATOM 1491 N N . ALA A 1 188 ? -9.272 2.283 3.038 1.00 88.69 188 ALA A N 1
ATOM 1492 C CA . ALA A 1 188 ? -9.118 2.772 1.680 1.00 88.69 188 ALA A CA 1
ATOM 1493 C C . ALA A 1 188 ? -8.194 1.827 0.914 1.00 88.69 188 ALA A C 1
ATOM 1495 O O . ALA A 1 188 ? -7.086 1.527 1.376 1.00 88.69 188 ALA A O 1
ATOM 1496 N N . ASP A 1 189 ? -8.627 1.418 -0.271 1.00 80.81 189 ASP A N 1
ATOM 1497 C CA . ASP A 1 189 ? -7.812 0.652 -1.203 1.00 80.81 189 ASP A CA 1
ATOM 1498 C C . ASP A 1 189 ? -7.781 1.312 -2.597 1.00 80.81 189 ASP A C 1
ATOM 1500 O O . ASP A 1 189 ? -8.643 2.120 -2.954 1.00 80.81 189 ASP A O 1
ATOM 1504 N N . ASN A 1 190 ? -6.737 1.019 -3.373 1.00 70.19 190 ASN A N 1
ATOM 1505 C CA . ASN A 1 190 ? -6.537 1.544 -4.716 1.00 70.19 190 ASN A CA 1
ATOM 1506 C C . ASN A 1 190 ? -7.397 0.832 -5.778 1.00 70.19 190 ASN A C 1
ATOM 1508 O O . ASN A 1 190 ? -7.614 1.426 -6.840 1.00 70.19 190 ASN A O 1
ATOM 1512 N N . VAL A 1 191 ? -7.857 -0.405 -5.535 1.00 68.25 191 VAL A N 1
ATOM 1513 C CA . VAL A 1 191 ? -8.715 -1.170 -6.455 1.00 68.25 191 VAL A CA 1
ATOM 1514 C C . VAL A 1 191 ? -10.129 -1.285 -5.903 1.00 68.25 191 VAL A C 1
ATOM 1516 O O . VAL A 1 191 ? -11.038 -0.705 -6.490 1.00 68.25 191 VAL A O 1
ATOM 1519 N N . ASN A 1 192 ? -10.294 -2.068 -4.835 1.00 64.06 192 ASN A N 1
ATOM 1520 C CA . ASN A 1 192 ? -11.541 -2.406 -4.153 1.00 64.06 192 ASN A CA 1
ATOM 1521 C C . ASN A 1 192 ? -11.178 -3.203 -2.892 1.00 64.06 192 ASN A C 1
ATOM 1523 O O . ASN A 1 192 ? -10.682 -4.321 -2.992 1.00 64.06 192 ASN A O 1
ATOM 1527 N N . SER A 1 193 ? -11.530 -2.685 -1.723 1.00 60.19 193 SER A N 1
ATOM 1528 C CA . SER A 1 193 ? -11.227 -3.307 -0.429 1.00 60.19 193 SER A CA 1
ATOM 1529 C C . SER A 1 193 ? -12.054 -4.565 -0.114 1.00 60.19 193 SER A C 1
ATOM 1531 O O . SER A 1 193 ? -11.716 -5.295 0.814 1.00 60.19 193 SER A O 1
ATOM 1533 N N . ASP A 1 194 ? -13.065 -4.892 -0.932 1.00 61.75 194 ASP A N 1
ATOM 1534 C CA . ASP A 1 194 ? -13.954 -6.061 -0.782 1.00 61.75 194 ASP A CA 1
ATOM 1535 C C . ASP A 1 194 ? -13.229 -7.429 -0.734 1.00 61.75 194 ASP A C 1
ATOM 1537 O O . ASP A 1 194 ? -13.854 -8.446 -0.425 1.00 61.75 194 ASP A O 1
ATOM 1541 N N . GLY A 1 195 ? -11.930 -7.477 -1.054 1.00 66.56 195 GLY A N 1
ATOM 1542 C CA . GLY A 1 195 ? -11.089 -8.677 -1.005 1.00 66.56 195 GLY A CA 1
ATOM 1543 C C . GLY A 1 195 ? -10.189 -8.812 0.230 1.00 66.56 195 GLY A C 1
ATOM 1544 O O . GLY A 1 195 ? -9.514 -9.836 0.351 1.00 66.56 195 GLY A O 1
ATOM 1545 N N . ALA A 1 196 ? -10.153 -7.820 1.127 1.00 80.25 196 ALA A N 1
ATOM 1546 C CA . ALA A 1 196 ? -9.256 -7.833 2.280 1.00 80.25 196 ALA A CA 1
ATOM 1547 C C . ALA A 1 196 ? -9.835 -8.645 3.450 1.00 80.25 196 ALA A C 1
ATOM 1549 O O . ALA A 1 196 ? -10.933 -8.386 3.947 1.00 80.25 196 ALA A O 1
ATOM 1550 N N . GLU A 1 197 ? -9.059 -9.602 3.947 1.00 86.94 197 GLU A N 1
ATOM 1551 C CA . GLU A 1 197 ? -9.325 -10.299 5.197 1.00 86.94 197 GLU A CA 1
ATOM 1552 C C . GLU A 1 197 ? -8.804 -9.459 6.368 1.00 86.94 197 GLU A C 1
ATOM 1554 O O . GLU A 1 197 ? -7.626 -9.100 6.425 1.00 86.94 197 GLU A O 1
ATOM 1559 N N . VAL A 1 198 ? -9.693 -9.133 7.308 1.00 89.81 198 VAL A N 1
ATOM 1560 C CA . VAL A 1 198 ? -9.371 -8.324 8.488 1.00 89.81 198 VAL A CA 1
ATOM 1561 C C . VAL A 1 198 ? -9.515 -9.171 9.745 1.00 89.81 198 VAL A C 1
ATOM 1563 O O . VAL A 1 198 ? -10.623 -9.523 10.155 1.00 89.81 198 VAL A O 1
ATOM 1566 N N . ILE A 1 199 ? -8.384 -9.453 10.384 1.00 91.12 199 ILE A N 1
ATOM 1567 C CA . ILE A 1 199 ? -8.291 -10.226 11.620 1.00 91.12 199 ILE A CA 1
ATOM 1568 C C . ILE A 1 199 ? -7.991 -9.257 12.760 1.00 91.12 199 ILE A C 1
ATOM 1570 O O . ILE A 1 199 ? -6.954 -8.591 12.779 1.00 91.12 199 ILE A O 1
ATOM 1574 N N . VAL A 1 200 ? -8.892 -9.164 13.741 1.00 94.62 200 VAL A N 1
ATOM 1575 C CA . VAL A 1 200 ? -8.703 -8.273 14.892 1.00 94.62 200 VAL A CA 1
ATOM 1576 C C . VAL A 1 200 ? -8.460 -9.080 16.153 1.00 94.62 200 VAL A C 1
ATOM 1578 O O . VAL A 1 200 ? -9.314 -9.828 16.603 1.00 94.62 200 VAL A O 1
ATOM 1581 N N . THR A 1 201 ? -7.314 -8.878 16.791 1.00 95.50 201 THR A N 1
ATOM 1582 C CA . THR A 1 201 ? -6.989 -9.495 18.078 1.00 95.50 201 THR A CA 1
ATOM 1583 C C . THR A 1 201 ? -7.083 -8.469 19.199 1.00 95.50 201 THR A C 1
ATOM 1585 O O . THR A 1 201 ? -6.340 -7.488 19.224 1.00 95.50 201 THR A O 1
ATOM 1588 N N . LEU A 1 202 ? -7.954 -8.717 20.179 1.00 95.25 202 LEU A N 1
ATOM 1589 C CA . LEU A 1 202 ? -8.009 -7.960 21.427 1.00 95.25 202 LEU A CA 1
ATOM 1590 C C . LEU A 1 202 ? -7.239 -8.701 22.518 1.00 95.25 202 LEU A C 1
ATOM 1592 O O . LEU A 1 202 ? -7.559 -9.841 22.841 1.00 95.25 202 LEU A O 1
ATOM 1596 N N . THR A 1 203 ? -6.283 -8.023 23.142 1.00 94.94 203 THR A N 1
ATOM 1597 C CA . THR A 1 203 ? -5.526 -8.523 24.291 1.00 94.94 203 THR A CA 1
ATOM 1598 C C . THR A 1 203 ? -5.729 -7.621 25.498 1.00 94.94 203 THR A C 1
ATOM 1600 O O . THR A 1 203 ? -5.506 -6.411 25.434 1.00 94.94 203 THR A O 1
ATOM 1603 N N . ASN A 1 204 ? -6.129 -8.214 26.618 1.00 90.19 204 ASN A N 1
ATOM 1604 C CA . ASN A 1 204 ? -6.262 -7.533 27.902 1.00 90.19 204 ASN A CA 1
ATOM 1605 C C . ASN A 1 204 ? -5.889 -8.474 29.060 1.00 90.19 204 ASN A C 1
ATOM 1607 O O . ASN A 1 204 ? -5.374 -9.571 28.850 1.00 90.19 204 ASN A O 1
ATOM 1611 N N . ASN A 1 205 ? -6.159 -8.053 30.299 1.00 84.25 205 ASN A N 1
ATOM 1612 C CA . ASN A 1 205 ? -5.859 -8.847 31.498 1.00 84.25 205 ASN A CA 1
ATOM 1613 C C . ASN A 1 205 ? -6.560 -10.221 31.528 1.00 84.25 205 ASN A C 1
ATOM 1615 O O . ASN A 1 205 ? -6.120 -11.105 32.258 1.00 84.25 205 ASN A O 1
ATOM 1619 N N . ASN A 1 206 ? -7.622 -10.411 30.740 1.00 82.38 206 ASN A N 1
ATOM 1620 C CA . ASN A 1 206 ? -8.368 -11.666 30.649 1.00 82.38 206 ASN A CA 1
ATOM 1621 C C . ASN A 1 206 ? -7.840 -12.589 29.534 1.00 82.38 206 ASN A C 1
ATOM 1623 O O . ASN A 1 206 ? -8.407 -13.658 29.317 1.00 82.38 206 ASN A O 1
ATOM 1627 N N . GLY A 1 207 ? -6.770 -12.192 28.838 1.00 88.75 207 GLY A N 1
ATOM 1628 C CA . GLY A 1 207 ? -6.148 -12.939 27.747 1.00 88.75 207 GLY A CA 1
ATOM 1629 C C . GLY A 1 207 ? -6.331 -12.283 26.378 1.00 88.75 207 GLY A C 1
ATOM 1630 O O . GLY A 1 207 ? -6.735 -11.122 26.266 1.00 88.75 207 GLY A O 1
ATOM 1631 N N . SER A 1 208 ? -6.007 -13.045 25.334 1.00 92.56 208 SER A N 1
ATOM 1632 C CA . SER A 1 208 ? -6.135 -12.639 23.933 1.00 92.56 208 SER A CA 1
ATOM 1633 C C . SER A 1 208 ? -7.312 -13.354 23.278 1.00 92.56 208 SER A C 1
ATOM 1635 O O . SER A 1 208 ? -7.498 -14.555 23.477 1.00 92.56 208 SER A O 1
ATOM 1637 N N . ARG A 1 209 ? -8.098 -12.619 22.493 1.00 93.19 209 ARG A N 1
ATOM 1638 C CA . ARG A 1 209 ? -9.195 -13.152 21.681 1.00 93.19 209 ARG A CA 1
ATOM 1639 C C . ARG A 1 209 ? -9.149 -12.576 20.277 1.00 93.19 209 ARG A C 1
ATOM 1641 O O . ARG A 1 209 ? -8.935 -11.377 20.113 1.00 93.19 209 ARG A O 1
ATOM 1648 N N . GLU A 1 210 ? -9.392 -13.432 19.302 1.00 93.00 210 GLU A N 1
ATOM 1649 C CA . GLU A 1 210 ? -9.617 -13.035 17.919 1.00 93.00 210 GLU A CA 1
ATOM 1650 C C . GLU A 1 210 ? -11.087 -12.643 17.734 1.00 93.00 210 GLU A C 1
ATOM 1652 O O . GLU A 1 210 ? -11.985 -13.220 18.354 1.00 93.00 210 GLU A O 1
ATOM 1657 N N . LEU A 1 211 ? -11.316 -11.608 16.939 1.00 92.44 211 LEU A N 1
ATOM 1658 C CA . LEU A 1 211 ? -12.591 -10.960 16.696 1.00 92.44 211 LEU A CA 1
ATOM 1659 C C . LEU A 1 211 ? -12.738 -10.739 15.192 1.00 92.44 211 LEU A C 1
ATOM 1661 O O . LEU A 1 211 ? -11.793 -10.330 14.517 1.00 92.44 211 LEU A O 1
ATOM 1665 N N . SER A 1 212 ? -13.948 -10.961 14.694 1.00 86.75 212 SER A N 1
ATOM 1666 C CA . SER A 1 212 ? -14.297 -10.758 13.289 1.00 86.75 212 SER A CA 1
ATOM 1667 C C . SER A 1 212 ? -15.123 -9.487 13.109 1.00 86.75 212 SER A C 1
ATOM 1669 O O . SER A 1 212 ? -15.787 -9.014 14.041 1.00 86.75 212 SER A O 1
ATOM 1671 N N . ALA A 1 213 ? -15.093 -8.944 11.893 1.00 85.62 213 ALA A N 1
ATOM 1672 C CA . ALA A 1 213 ? -15.968 -7.852 11.495 1.00 85.62 213 ALA A CA 1
ATOM 1673 C C . ALA A 1 213 ? -17.450 -8.250 11.602 1.00 85.62 213 ALA A C 1
ATOM 1675 O O . ALA A 1 213 ? -17.822 -9.415 11.467 1.00 85.62 213 ALA A O 1
ATOM 1676 N N . THR A 1 214 ? -18.295 -7.269 11.909 1.00 85.50 214 THR A N 1
ATOM 1677 C CA . THR A 1 214 ? -19.750 -7.408 11.977 1.00 85.50 214 THR A CA 1
ATOM 1678 C C . THR A 1 214 ? -20.383 -6.506 10.927 1.00 85.50 214 THR A C 1
ATOM 1680 O O . THR A 1 214 ? -20.606 -5.320 11.171 1.00 85.50 214 THR A O 1
ATOM 1683 N N . ASP A 1 215 ? -20.704 -7.083 9.772 1.00 80.19 215 ASP A N 1
ATOM 1684 C CA . ASP A 1 215 ? -21.197 -6.335 8.607 1.00 80.19 215 ASP A CA 1
ATOM 1685 C C . ASP A 1 215 ? -22.530 -5.624 8.873 1.00 80.19 215 ASP A C 1
ATOM 1687 O O . ASP A 1 215 ? -22.786 -4.545 8.342 1.00 80.19 215 ASP A O 1
ATOM 1691 N N . SER A 1 216 ? -23.370 -6.192 9.746 1.00 86.81 216 SER A N 1
ATOM 1692 C CA . SER A 1 216 ? -24.695 -5.635 10.033 1.00 86.81 216 SER A CA 1
ATOM 1693 C C . SER A 1 216 ? -24.657 -4.362 10.880 1.00 86.81 216 SER A C 1
ATOM 1695 O O . SER A 1 216 ? -25.652 -3.649 10.932 1.00 86.81 216 SER A O 1
ATOM 1697 N N . PHE A 1 217 ? -23.528 -4.022 11.520 1.00 90.38 217 PHE A N 1
ATOM 1698 C CA . PHE A 1 217 ? -23.459 -2.851 12.400 1.00 90.38 217 PHE A CA 1
ATOM 1699 C C . PHE A 1 217 ? -23.897 -1.571 11.680 1.00 90.38 217 PHE A C 1
ATOM 1701 O O . PHE A 1 217 ? -24.702 -0.812 12.215 1.00 90.38 217 PHE A O 1
ATOM 1708 N N . TRP A 1 218 ? -23.395 -1.334 10.468 1.00 88.62 218 TRP A N 1
ATOM 1709 C CA . TRP A 1 218 ? -23.673 -0.100 9.733 1.00 88.62 218 TRP A CA 1
ATOM 1710 C C . TRP A 1 218 ? -25.127 -0.023 9.263 1.00 88.62 218 TRP A C 1
ATOM 1712 O O . TRP A 1 218 ? -25.750 1.029 9.387 1.00 88.62 218 TRP A O 1
ATOM 1722 N N . THR A 1 219 ? -25.691 -1.140 8.794 1.00 88.38 219 THR A N 1
ATOM 1723 C CA . THR A 1 219 ? -27.090 -1.206 8.347 1.00 88.38 219 THR A CA 1
ATOM 1724 C C . THR A 1 219 ? -28.070 -1.116 9.512 1.00 88.38 219 THR A C 1
ATOM 1726 O O . THR A 1 219 ? -29.068 -0.407 9.427 1.00 88.38 219 THR A O 1
ATOM 1729 N N . ASP A 1 220 ? -27.773 -1.790 10.623 1.00 89.81 220 ASP A N 1
ATOM 1730 C CA . ASP A 1 220 ? -28.656 -1.852 11.791 1.00 89.81 220 ASP A CA 1
ATOM 1731 C C . ASP A 1 220 ? -28.693 -0.511 12.542 1.00 89.81 220 ASP A C 1
ATOM 1733 O O . ASP A 1 220 ? -29.675 -0.191 13.215 1.00 89.81 220 ASP A O 1
ATOM 1737 N N . ASN A 1 221 ? -27.632 0.293 12.415 1.00 88.56 221 ASN A N 1
ATOM 1738 C CA . ASN A 1 221 ? -27.470 1.553 13.133 1.00 88.56 221 ASN A CA 1
ATOM 1739 C C . ASN A 1 221 ? -27.582 2.804 12.254 1.00 88.56 221 ASN A C 1
ATOM 1741 O O . ASN A 1 221 ? -27.351 3.894 12.767 1.00 88.56 221 ASN A O 1
ATOM 1745 N N . GLU A 1 222 ? -27.976 2.700 10.981 1.00 85.75 222 GLU A N 1
ATOM 1746 C CA . GLU A 1 222 ? -28.026 3.832 10.037 1.00 85.75 222 GLU A CA 1
ATOM 1747 C C . GLU A 1 222 ? -28.746 5.067 10.620 1.00 85.75 222 GLU A C 1
ATOM 1749 O O . GLU A 1 222 ? -28.209 6.174 10.625 1.00 85.75 222 GLU A O 1
ATOM 1754 N N . GLN A 1 223 ? -29.932 4.882 11.212 1.00 84.50 223 GLN A N 1
ATOM 1755 C CA . GLN A 1 223 ? -30.686 5.984 11.828 1.00 84.50 223 GLN A CA 1
ATOM 1756 C C . GLN A 1 223 ? -30.051 6.520 13.118 1.00 84.50 223 GLN A C 1
ATOM 1758 O O . GLN A 1 223 ? -30.193 7.703 13.429 1.00 84.50 223 GLN A O 1
ATOM 1763 N N . ARG A 1 224 ? -29.368 5.660 13.883 1.00 85.69 224 ARG A N 1
ATOM 1764 C CA . ARG A 1 224 ? -28.691 6.039 15.134 1.00 85.69 224 ARG A CA 1
ATOM 1765 C C . ARG A 1 224 ? -27.426 6.838 14.830 1.00 85.69 224 ARG A C 1
ATOM 1767 O O . ARG A 1 224 ? -27.186 7.847 15.483 1.00 85.69 224 ARG A O 1
ATOM 1774 N N . LEU A 1 225 ? -26.703 6.450 13.780 1.00 85.50 225 LEU A N 1
ATOM 1775 C CA . LEU A 1 225 ? -25.531 7.148 13.256 1.00 85.50 225 LEU A CA 1
ATOM 1776 C C . LEU A 1 225 ? -25.867 8.570 12.787 1.00 85.50 225 LEU A C 1
ATOM 1778 O O . LEU A 1 225 ? -25.062 9.471 12.950 1.00 85.50 225 LEU A O 1
ATOM 1782 N N . LEU A 1 226 ? -27.063 8.835 12.261 1.00 80.31 226 LEU A N 1
ATOM 1783 C CA . LEU A 1 226 ? -27.439 10.207 11.885 1.00 80.31 226 LEU A CA 1
ATOM 1784 C C . LEU A 1 226 ? -27.616 11.148 13.090 1.00 80.31 226 LEU A C 1
ATOM 1786 O O . LEU A 1 226 ? -27.495 12.362 12.933 1.00 80.31 226 LEU A O 1
ATOM 1790 N N . ASN A 1 227 ? -27.907 10.600 14.273 1.00 78.44 227 ASN A N 1
ATOM 1791 C CA . ASN A 1 227 ? -28.217 11.366 15.483 1.00 78.44 227 ASN A CA 1
ATOM 1792 C C . ASN A 1 227 ? -27.116 11.308 16.553 1.00 78.44 227 ASN A C 1
ATOM 1794 O O . ASN A 1 227 ? -27.232 11.990 17.569 1.00 78.44 227 ASN A O 1
ATOM 1798 N N . SER A 1 228 ? -26.076 10.494 16.365 1.00 74.75 228 SER A N 1
ATOM 1799 C CA . SER A 1 228 ? -25.028 10.311 17.371 1.00 74.75 228 SER A CA 1
ATOM 1800 C C . SER A 1 228 ? -23.999 11.439 17.384 1.00 74.75 228 SER A C 1
ATOM 1802 O O . SER A 1 228 ? -23.668 12.032 16.355 1.00 74.75 228 SER A O 1
ATOM 1804 N N . THR A 1 229 ? -23.453 11.689 18.572 1.00 73.75 229 THR A N 1
ATOM 1805 C CA . THR A 1 229 ? -22.385 12.656 18.832 1.00 73.75 229 THR A CA 1
ATOM 1806 C C . THR A 1 229 ? -21.206 11.981 19.536 1.00 73.75 229 THR A C 1
ATOM 1808 O O . THR A 1 229 ? -21.297 10.841 20.004 1.00 73.75 229 THR A O 1
ATOM 1811 N N . THR A 1 230 ? -20.061 12.659 19.569 1.00 79.81 230 THR A N 1
ATOM 1812 C CA . THR A 1 230 ? -18.879 12.173 20.294 1.00 79.81 230 THR A CA 1
ATOM 1813 C C . THR A 1 230 ? -18.917 12.554 21.777 1.00 79.81 230 THR A C 1
ATOM 1815 O O . THR A 1 230 ? -19.754 13.347 22.212 1.00 79.81 230 THR A O 1
ATOM 1818 N N . THR A 1 231 ? -17.970 12.045 22.568 1.00 71.38 231 THR A N 1
ATOM 1819 C CA . THR A 1 231 ? -17.775 12.405 23.984 1.00 71.38 231 THR A CA 1
ATOM 1820 C C . THR A 1 231 ? -17.572 13.906 24.206 1.00 71.38 231 THR A C 1
ATOM 1822 O O . THR A 1 231 ? -17.960 14.422 25.254 1.00 71.38 231 THR A O 1
ATOM 1825 N N . THR A 1 232 ? -17.029 14.633 23.224 1.00 73.81 232 THR A N 1
ATOM 1826 C CA . THR A 1 232 ? -16.911 16.103 23.261 1.00 73.81 232 THR A CA 1
ATOM 1827 C C . THR A 1 232 ? -18.047 16.836 22.544 1.00 73.81 232 THR A C 1
ATOM 1829 O O . THR A 1 232 ? -17.992 18.053 22.360 1.00 73.81 232 THR A O 1
ATOM 1832 N N . ASN A 1 233 ? -19.118 16.116 22.199 1.00 67.31 233 ASN A N 1
ATOM 1833 C CA . ASN A 1 233 ? -20.298 16.615 21.498 1.00 67.31 233 ASN A CA 1
ATOM 1834 C C . ASN A 1 233 ? -19.988 17.148 20.083 1.00 67.31 233 ASN A C 1
ATOM 1836 O O . ASN A 1 233 ? -20.616 18.098 19.608 1.00 67.31 233 ASN A O 1
ATOM 1840 N N . SER A 1 234 ? -18.997 16.544 19.417 1.00 71.56 234 SER A N 1
ATOM 1841 C CA . SER A 1 234 ? -18.687 16.771 18.002 1.00 71.56 234 SER A CA 1
ATOM 1842 C C . SER A 1 234 ? -19.428 15.771 17.100 1.00 71.56 234 SER A C 1
ATOM 1844 O O . SER A 1 234 ? -20.086 14.846 17.585 1.00 71.56 234 SER A O 1
ATOM 1846 N N . THR A 1 235 ? -19.381 15.977 15.781 1.00 75.50 235 THR A N 1
ATOM 1847 C CA . THR A 1 235 ? -19.893 14.997 14.809 1.00 75.50 235 THR A CA 1
ATOM 1848 C C . THR A 1 235 ? -19.037 13.735 14.822 1.00 75.50 235 THR A C 1
ATOM 1850 O O . THR A 1 235 ? -17.839 13.814 15.076 1.00 75.50 235 THR A O 1
ATOM 1853 N N . ILE A 1 236 ? -19.636 12.594 14.488 1.00 83.31 236 ILE A N 1
ATOM 1854 C CA . ILE A 1 236 ? -18.953 11.292 14.418 1.00 83.31 236 ILE A CA 1
ATOM 1855 C C . ILE A 1 236 ? -17.672 11.392 13.578 1.00 83.31 236 ILE A C 1
ATOM 1857 O O . ILE A 1 236 ? -17.674 12.092 12.555 1.00 83.31 236 ILE A O 1
ATOM 1861 N N . PRO A 1 237 ? -16.601 10.675 13.965 1.00 84.56 237 PRO A N 1
ATOM 1862 C CA . PRO A 1 237 ? -15.377 10.625 13.182 1.00 84.56 237 PRO A CA 1
ATOM 1863 C C . PRO A 1 237 ? -15.652 10.185 11.745 1.00 84.56 237 PRO A C 1
ATOM 1865 O O . PRO A 1 237 ? -16.457 9.291 11.479 1.00 84.56 237 PRO A O 1
ATOM 1868 N N . ASN A 1 238 ? -14.967 10.815 10.795 1.00 86.69 238 ASN A N 1
ATOM 1869 C CA . ASN A 1 238 ? -15.133 10.464 9.393 1.00 86.69 238 ASN A CA 1
ATOM 1870 C C . ASN A 1 238 ? -14.287 9.229 9.064 1.00 86.69 238 ASN A C 1
ATOM 1872 O O . ASN A 1 238 ? -13.089 9.354 8.802 1.00 86.69 238 ASN A O 1
ATOM 1876 N N . PHE A 1 239 ? -14.912 8.051 9.086 1.00 86.19 239 PHE A N 1
ATOM 1877 C CA . PHE A 1 239 ? -14.262 6.774 8.773 1.00 86.19 239 PHE A CA 1
ATOM 1878 C C . PHE A 1 239 ? -14.063 6.544 7.268 1.00 86.19 239 PHE A C 1
ATOM 1880 O O . PHE A 1 239 ? -13.122 5.849 6.894 1.00 86.19 239 PHE A O 1
ATOM 1887 N N . SER A 1 240 ? -14.904 7.160 6.430 1.00 86.44 240 SER A N 1
ATOM 1888 C CA . SER A 1 240 ? -14.964 6.940 4.977 1.00 86.44 240 SER A CA 1
ATOM 1889 C C . SER A 1 240 ? -14.941 8.267 4.193 1.00 86.44 240 SER A C 1
ATOM 1891 O O . SER A 1 240 ? -15.923 8.617 3.527 1.00 86.44 240 SER A O 1
ATOM 1893 N N . PRO A 1 241 ? -13.855 9.064 4.263 1.00 86.69 241 PRO A N 1
ATOM 1894 C CA . PRO A 1 241 ? -13.723 10.329 3.534 1.00 86.69 241 PRO A CA 1
ATOM 1895 C C . PRO A 1 241 ? -13.882 10.219 2.013 1.00 86.69 241 PRO A C 1
ATOM 1897 O O . PRO A 1 241 ? -14.229 11.220 1.382 1.00 86.69 241 PRO A O 1
ATOM 1900 N N . HIS A 1 242 ? -13.639 9.051 1.416 1.00 85.00 242 HIS A N 1
ATOM 1901 C CA . HIS A 1 242 ? -13.796 8.824 -0.022 1.00 85.00 242 HIS A CA 1
ATOM 1902 C C . HIS A 1 242 ? -15.149 8.192 -0.390 1.00 85.00 242 HIS A C 1
ATOM 1904 O O . HIS A 1 242 ? -15.335 7.780 -1.539 1.00 85.00 242 HIS A O 1
ATOM 1910 N N . GLY A 1 243 ? -16.101 8.147 0.550 1.00 84.06 243 GLY A N 1
ATOM 1911 C CA . GLY A 1 243 ? -17.433 7.578 0.346 1.00 84.06 243 GLY A CA 1
ATOM 1912 C C . GLY A 1 243 ? -17.365 6.081 0.055 1.00 84.06 243 GLY A C 1
ATOM 1913 O O . GLY A 1 243 ? -16.646 5.358 0.736 1.00 84.06 243 GLY A O 1
ATOM 1914 N N . ASP A 1 244 ? -18.056 5.641 -0.997 1.00 81.12 244 ASP A N 1
ATOM 1915 C CA . ASP A 1 244 ? -18.201 4.225 -1.380 1.00 81.12 244 ASP A CA 1
ATOM 1916 C C . ASP A 1 244 ? -16.888 3.534 -1.796 1.00 81.12 244 ASP A C 1
ATOM 1918 O O . ASP A 1 244 ? -16.877 2.336 -2.058 1.00 81.12 244 ASP A O 1
ATOM 1922 N N . LYS A 1 245 ? -15.780 4.279 -1.900 1.00 81.50 245 LYS A N 1
ATOM 1923 C CA . LYS A 1 245 ? -14.443 3.712 -2.141 1.00 81.50 245 LYS A CA 1
ATOM 1924 C C . LYS A 1 245 ? -13.767 3.200 -0.874 1.00 81.50 245 LYS A C 1
ATOM 1926 O O . LYS A 1 245 ? -12.813 2.435 -0.965 1.00 81.50 245 LYS A O 1
ATOM 1931 N N . ASP A 1 246 ? -14.222 3.669 0.283 1.00 87.44 246 ASP A N 1
ATOM 1932 C CA . ASP A 1 246 ? -13.711 3.229 1.568 1.00 87.44 246 ASP A CA 1
ATOM 1933 C C . ASP A 1 246 ? -14.658 2.177 2.135 1.00 87.44 246 ASP A C 1
ATOM 1935 O O . ASP A 1 246 ? -15.861 2.413 2.254 1.00 87.44 246 ASP A O 1
ATOM 1939 N N . GLN A 1 247 ? -14.115 1.040 2.553 1.00 88.38 247 GLN A N 1
ATOM 1940 C CA . GLN A 1 247 ? -14.910 -0.012 3.170 1.00 88.38 247 GLN A CA 1
ATOM 1941 C C . GLN A 1 247 ? -14.940 0.183 4.686 1.00 88.38 247 GLN A C 1
ATOM 1943 O O . GLN A 1 247 ? -13.880 0.205 5.323 1.00 88.38 247 GLN A O 1
ATOM 1948 N N . PRO A 1 248 ? -16.127 0.338 5.289 1.00 89.94 248 PRO A N 1
ATOM 1949 C CA . PRO A 1 248 ? -16.246 0.571 6.714 1.00 89.94 248 PRO A CA 1
ATOM 1950 C C . PRO A 1 248 ? -16.270 -0.757 7.486 1.00 89.94 248 PRO A C 1
ATOM 1952 O O . PRO A 1 248 ? -17.045 -1.664 7.193 1.00 89.94 248 PRO A O 1
ATOM 1955 N N . PHE A 1 249 ? -15.466 -0.853 8.539 1.00 92.12 249 PHE A N 1
ATOM 1956 C CA . PHE A 1 249 ? -15.361 -2.015 9.416 1.00 92.12 249 PHE A CA 1
ATOM 1957 C C . PHE A 1 249 ? -15.854 -1.675 10.819 1.00 92.12 249 PHE A C 1
ATOM 1959 O O . PHE A 1 249 ? -15.494 -0.648 11.397 1.00 92.12 249 PHE A O 1
ATOM 1966 N N . ALA A 1 250 ? -16.661 -2.576 11.376 1.00 93.81 250 ALA A N 1
ATOM 1967 C CA . ALA A 1 250 ? -17.127 -2.524 12.754 1.00 93.81 250 ALA A CA 1
ATOM 1968 C C . ALA A 1 250 ? -16.820 -3.856 13.443 1.00 93.81 250 ALA A C 1
ATOM 1970 O O . ALA A 1 250 ? -17.243 -4.914 12.981 1.00 93.81 250 ALA A O 1
ATOM 1971 N N . ILE A 1 251 ? -16.074 -3.818 14.544 1.00 95.06 251 ILE A N 1
ATOM 1972 C CA . ILE A 1 251 ? -15.659 -5.008 15.285 1.00 95.06 251 ILE A CA 1
ATOM 1973 C C . ILE A 1 251 ? -16.192 -4.914 16.700 1.00 95.06 251 ILE A C 1
ATOM 1975 O O . ILE A 1 251 ? -15.909 -3.967 17.435 1.00 95.06 251 ILE A O 1
ATOM 1979 N N . LYS A 1 252 ? -16.935 -5.937 17.112 1.00 94.44 252 LYS A N 1
ATOM 1980 C CA . LYS A 1 252 ? -17.464 -6.024 18.467 1.00 94.44 252 LYS A CA 1
ATOM 1981 C C . LYS A 1 252 ? -16.354 -6.402 19.444 1.00 94.44 252 LYS A C 1
ATOM 1983 O O . LYS A 1 252 ? -15.967 -7.565 19.539 1.00 94.44 252 LYS A O 1
ATOM 1988 N N . LEU A 1 253 ? -15.865 -5.431 20.211 1.00 92.69 253 LEU A N 1
ATOM 1989 C CA . LEU A 1 253 ? -14.810 -5.661 21.193 1.00 92.69 253 LEU A CA 1
ATOM 1990 C C . LEU A 1 253 ? -15.310 -6.418 22.414 1.00 92.69 253 LEU A C 1
ATOM 1992 O O . LEU A 1 253 ? -14.509 -7.119 23.014 1.00 92.69 253 LEU A O 1
ATOM 1996 N N . GLY A 1 254 ? -16.583 -6.299 22.795 1.00 91.06 254 GLY A N 1
ATOM 1997 C CA . GLY A 1 254 ? -17.183 -6.998 23.937 1.00 91.06 254 GLY A CA 1
ATOM 1998 C C . GLY A 1 254 ? -18.156 -6.118 24.717 1.00 91.06 254 GLY A C 1
ATOM 1999 O O . GLY A 1 254 ? -18.465 -5.017 24.284 1.00 91.06 254 GLY A O 1
ATOM 2000 N N . ALA A 1 255 ? -18.633 -6.603 25.862 1.00 91.44 255 ALA A N 1
ATOM 2001 C CA . ALA A 1 255 ? -19.519 -5.848 26.746 1.00 91.44 255 ALA A CA 1
ATOM 2002 C C . ALA A 1 255 ? -18.782 -5.411 28.017 1.00 91.44 255 ALA A C 1
ATOM 2004 O O . ALA A 1 255 ? -17.952 -6.173 28.523 1.00 91.44 255 ALA A O 1
ATOM 2005 N N . ASP A 1 256 ? -19.116 -4.223 28.524 1.00 90.19 256 ASP A N 1
ATOM 2006 C CA . ASP A 1 256 ? -18.703 -3.710 29.836 1.00 90.19 256 ASP A CA 1
ATOM 2007 C C . ASP A 1 256 ? -17.192 -3.842 30.096 1.00 90.19 256 ASP A C 1
ATOM 2009 O O . ASP A 1 256 ? -16.754 -4.447 31.086 1.00 90.19 256 ASP A O 1
ATOM 2013 N N . LEU A 1 257 ? -16.373 -3.318 29.171 1.00 91.44 257 LEU A N 1
ATOM 2014 C CA . LEU A 1 257 ? -14.918 -3.473 29.242 1.00 91.44 257 LEU A CA 1
ATOM 2015 C C . LEU A 1 257 ? -14.368 -2.818 30.522 1.00 91.44 257 LEU A C 1
ATOM 2017 O O . LEU A 1 257 ? -14.642 -1.643 30.772 1.00 91.44 257 LEU A O 1
ATOM 2021 N N . PRO A 1 258 ? -13.583 -3.546 31.337 1.00 91.44 258 PRO A N 1
ATOM 2022 C CA . PRO A 1 258 ? -13.079 -3.027 32.602 1.00 91.44 258 PRO A CA 1
ATOM 2023 C C . PRO A 1 258 ? -11.971 -1.994 32.405 1.00 91.44 258 PRO A C 1
ATOM 2025 O O . PRO A 1 258 ? -11.309 -1.959 31.365 1.00 91.44 258 PRO A O 1
ATOM 2028 N N . GLU A 1 259 ? -11.725 -1.204 33.448 1.00 92.19 259 GLU A N 1
ATOM 2029 C CA . GLU A 1 259 ? -10.574 -0.309 33.533 1.00 92.19 259 GLU A CA 1
ATOM 2030 C C . GLU A 1 259 ? -9.252 -1.023 33.224 1.00 92.19 259 GLU A C 1
ATOM 2032 O O . GLU A 1 259 ? -9.056 -2.205 33.527 1.00 92.19 259 GLU A O 1
ATOM 2037 N N . GLY A 1 260 ? -8.324 -0.276 32.633 1.00 91.75 260 GLY A N 1
ATOM 2038 C CA . GLY A 1 260 ? -7.012 -0.776 32.250 1.00 91.75 260 GLY A CA 1
ATOM 2039 C C . GLY A 1 260 ? -6.727 -0.645 30.759 1.00 91.75 260 GLY A C 1
ATOM 2040 O O . GLY A 1 260 ? -7.437 0.023 30.006 1.00 91.75 260 GLY A O 1
ATOM 2041 N N . LYS A 1 261 ? -5.616 -1.261 30.349 1.00 94.44 261 LYS A N 1
ATOM 2042 C CA . LYS A 1 261 ? -5.116 -1.212 28.977 1.00 94.44 261 LYS A CA 1
ATOM 2043 C C . LYS A 1 261 ? -5.639 -2.404 28.180 1.00 94.44 261 LYS A C 1
ATOM 2045 O O . LYS A 1 261 ? -5.410 -3.552 28.555 1.00 94.44 261 LYS A O 1
ATOM 2050 N N . HIS A 1 262 ? -6.255 -2.106 27.045 1.00 95.25 262 HIS A N 1
ATOM 2051 C CA . HIS A 1 262 ? -6.694 -3.069 26.044 1.00 95.25 262 HIS A CA 1
ATOM 2052 C C . HIS A 1 262 ? -5.899 -2.822 24.764 1.00 95.25 262 HIS A C 1
ATOM 2054 O O . HIS A 1 262 ? -5.965 -1.736 24.188 1.00 95.25 262 HIS A O 1
ATOM 2060 N N . SER A 1 263 ? -5.110 -3.801 24.337 1.00 96.44 263 SER A N 1
ATOM 2061 C CA . SER A 1 263 ? -4.328 -3.722 23.102 1.00 96.44 263 SER A CA 1
ATOM 2062 C C . SER A 1 263 ? -5.083 -4.406 21.971 1.00 96.44 263 SER A C 1
ATOM 2064 O O . SER A 1 263 ? -5.510 -5.549 22.108 1.00 96.44 263 SER A O 1
ATOM 2066 N N . ILE A 1 264 ? -5.251 -3.692 20.868 1.00 96.50 264 ILE A N 1
ATOM 2067 C CA . ILE A 1 264 ? -5.977 -4.113 19.676 1.00 96.50 264 ILE A CA 1
ATOM 2068 C C . ILE A 1 264 ? -4.945 -4.237 18.557 1.00 96.50 264 ILE A C 1
ATOM 2070 O O . ILE A 1 264 ? -4.285 -3.256 18.221 1.00 96.50 264 ILE A O 1
ATOM 2074 N N . SER A 1 265 ? -4.788 -5.431 18.000 1.00 96.19 265 SER A N 1
ATOM 2075 C CA . SER A 1 265 ? -3.981 -5.658 16.803 1.00 96.19 265 SER A CA 1
ATOM 2076 C C . SER A 1 265 ? -4.922 -5.937 15.641 1.00 96.19 265 SER A C 1
ATOM 2078 O O . SER A 1 265 ? -5.754 -6.833 15.743 1.00 96.19 265 SER A O 1
ATOM 2080 N N . VAL A 1 266 ? -4.838 -5.139 14.585 1.00 94.75 266 VAL A N 1
ATOM 2081 C CA . VAL A 1 266 ? -5.616 -5.312 13.356 1.00 94.75 266 VAL A CA 1
ATOM 2082 C C . VAL A 1 266 ? -4.648 -5.765 12.282 1.00 94.75 266 VAL A C 1
ATOM 2084 O O . VAL A 1 266 ? -3.780 -4.994 11.873 1.00 94.75 266 VAL A O 1
ATOM 2087 N N . GLU A 1 267 ? -4.780 -7.011 11.860 1.00 94.00 267 GLU A N 1
ATOM 2088 C CA . GLU A 1 267 ? -4.056 -7.580 10.735 1.00 94.00 267 GLU A CA 1
ATOM 2089 C C . GLU A 1 267 ? -4.964 -7.566 9.507 1.00 94.00 267 GLU A C 1
ATOM 2091 O O . GLU A 1 267 ? -6.119 -7.978 9.567 1.00 94.00 267 GLU A O 1
ATOM 2096 N N . ILE A 1 268 ? -4.442 -7.030 8.411 1.00 91.62 268 ILE A N 1
ATOM 2097 C CA . ILE A 1 268 ? -5.119 -6.926 7.126 1.00 91.62 268 ILE A CA 1
ATOM 2098 C C . ILE A 1 268 ? -4.299 -7.739 6.138 1.00 91.62 268 ILE A C 1
ATOM 2100 O O . ILE A 1 268 ? -3.092 -7.511 5.995 1.00 91.62 268 ILE A O 1
ATOM 2104 N N . ILE A 1 269 ? -4.962 -8.675 5.475 1.00 89.75 269 ILE A N 1
ATOM 2105 C CA . ILE A 1 269 ? -4.375 -9.574 4.491 1.00 89.75 269 ILE A CA 1
ATOM 2106 C C . ILE A 1 269 ? -5.180 -9.425 3.209 1.00 89.75 269 ILE A C 1
ATOM 2108 O O . ILE A 1 269 ? -6.393 -9.592 3.214 1.00 89.75 269 ILE A O 1
ATOM 2112 N N . GLU A 1 270 ? -4.518 -9.114 2.103 1.00 88.12 270 GLU A N 1
ATOM 2113 C CA . GLU A 1 270 ? -5.182 -8.973 0.809 1.00 88.12 270 GLU A CA 1
ATOM 2114 C C . GLU A 1 270 ? -4.399 -9.694 -0.281 1.00 88.12 270 GLU A C 1
ATOM 2116 O O . GLU A 1 270 ? -3.166 -9.641 -0.341 1.00 88.12 270 GLU A O 1
ATOM 2121 N N . GLN A 1 271 ? -5.127 -10.371 -1.168 1.00 87.25 271 GLN A N 1
ATOM 2122 C CA . GLN A 1 271 ? -4.539 -10.964 -2.357 1.00 87.25 271 GLN A CA 1
ATOM 2123 C C . GLN A 1 271 ? -4.302 -9.882 -3.415 1.00 87.25 271 GLN A C 1
ATOM 2125 O O . GLN A 1 271 ? -5.185 -9.593 -4.218 1.00 87.25 271 GLN A O 1
ATOM 2130 N N . GLY A 1 272 ? -3.086 -9.346 -3.441 1.00 84.62 272 GLY A N 1
ATOM 2131 C CA . GLY A 1 272 ? -2.631 -8.441 -4.486 1.00 84.62 272 GLY A CA 1
ATOM 2132 C C . GLY A 1 272 ? -2.128 -9.163 -5.740 1.00 84.62 272 GLY A C 1
ATOM 2133 O O . GLY A 1 272 ? -2.276 -10.381 -5.917 1.00 84.62 272 GLY A O 1
ATOM 2134 N N . ASP A 1 273 ? -1.468 -8.398 -6.610 1.00 85.44 273 ASP A N 1
ATOM 2135 C CA . ASP A 1 273 ? -0.779 -8.875 -7.806 1.00 85.44 273 ASP A CA 1
ATOM 2136 C C . ASP A 1 273 ? 0.657 -8.300 -7.865 1.00 85.44 273 ASP A C 1
ATOM 2138 O O . ASP A 1 273 ? 0.832 -7.116 -8.184 1.00 85.44 273 ASP A O 1
ATOM 2142 N N . PRO A 1 274 ? 1.704 -9.118 -7.607 1.00 83.75 274 PRO A N 1
ATOM 2143 C CA . PRO A 1 274 ? 1.687 -10.587 -7.567 1.00 83.75 274 PRO A CA 1
ATOM 2144 C C . PRO A 1 274 ? 1.707 -11.191 -6.154 1.00 83.75 274 PRO A C 1
ATOM 2146 O O . PRO A 1 274 ? 1.709 -12.415 -6.022 1.00 83.75 274 PRO A O 1
ATOM 2149 N N . TRP A 1 275 ? 1.811 -10.370 -5.111 1.00 87.12 275 TRP A N 1
ATOM 2150 C CA . TRP A 1 275 ? 2.032 -10.831 -3.743 1.00 87.12 275 TRP A CA 1
ATOM 2151 C C . TRP A 1 275 ? 0.756 -10.792 -2.908 1.00 87.12 275 TRP A C 1
ATOM 2153 O O . TRP A 1 275 ? -0.184 -10.066 -3.217 1.00 87.12 275 TRP A O 1
ATOM 2163 N N . VAL A 1 276 ? 0.752 -11.576 -1.830 1.00 88.62 276 VAL A N 1
ATOM 2164 C CA . VAL A 1 276 ? -0.193 -11.376 -0.730 1.00 88.62 276 VAL A CA 1
ATOM 2165 C C . VAL A 1 276 ? 0.346 -10.222 0.097 1.00 88.62 276 VAL A C 1
ATOM 2167 O O . VAL A 1 276 ? 1.460 -10.302 0.614 1.00 88.62 276 VAL A O 1
ATOM 2170 N N . ASN A 1 277 ? -0.422 -9.146 0.179 1.00 87.19 277 ASN A N 1
ATOM 2171 C CA . ASN A 1 277 ? -0.016 -7.947 0.879 1.00 87.19 277 ASN A CA 1
ATOM 2172 C C . ASN A 1 277 ? -0.484 -8.042 2.334 1.00 87.19 277 ASN A C 1
ATOM 2174 O O . ASN A 1 277 ? -1.641 -8.364 2.606 1.00 87.19 277 ASN A O 1
ATOM 2178 N N . HIS A 1 278 ? 0.409 -7.721 3.268 1.00 89.88 278 HIS A N 1
ATOM 2179 C CA . HIS A 1 278 ? 0.114 -7.730 4.698 1.00 89.88 278 HIS A CA 1
ATOM 2180 C C . HIS A 1 278 ? 0.240 -6.329 5.288 1.00 89.88 278 HIS A C 1
ATOM 2182 O O . HIS A 1 278 ? 1.151 -5.565 4.957 1.00 89.88 278 HIS A O 1
ATOM 2188 N N . ARG A 1 279 ? -0.649 -5.991 6.222 1.00 91.25 279 ARG A N 1
ATOM 2189 C CA . ARG A 1 279 ? -0.536 -4.771 7.021 1.00 91.25 279 ARG A CA 1
ATOM 2190 C C . ARG A 1 279 ? -1.021 -4.999 8.438 1.00 91.25 279 ARG A C 1
ATOM 2192 O O . ARG A 1 279 ? -2.056 -5.611 8.655 1.00 91.25 279 ARG A O 1
ATOM 2199 N N . THR A 1 280 ? -0.304 -4.436 9.407 1.00 94.06 280 THR A N 1
ATOM 2200 C CA . THR A 1 280 ? -0.683 -4.538 10.818 1.00 94.06 280 THR A CA 1
ATOM 2201 C C . THR A 1 280 ? -0.773 -3.163 11.462 1.00 94.06 280 THR A C 1
ATOM 2203 O O . THR A 1 280 ? 0.175 -2.375 11.412 1.00 94.06 280 THR A O 1
ATOM 2206 N N . TYR A 1 281 ? -1.891 -2.899 12.133 1.00 95.00 281 TYR A N 1
ATOM 2207 C CA . TYR A 1 281 ? -2.077 -1.752 13.012 1.00 95.00 281 TYR A CA 1
ATOM 2208 C C . TYR A 1 281 ? -2.130 -2.208 14.468 1.00 95.00 281 TYR A C 1
ATOM 2210 O O . TYR A 1 281 ? -2.810 -3.169 14.807 1.00 95.00 281 TYR A O 1
ATOM 2218 N N . ASN A 1 282 ? -1.418 -1.500 15.345 1.00 96.31 282 ASN A N 1
ATOM 2219 C CA . ASN A 1 282 ? -1.434 -1.763 16.782 1.00 96.31 282 ASN A CA 1
ATOM 2220 C C . ASN A 1 282 ? -1.990 -0.543 17.513 1.00 96.31 282 ASN A C 1
ATOM 2222 O O . ASN A 1 282 ? -1.332 0.500 17.596 1.00 96.31 282 ASN A O 1
ATOM 2226 N N . TRP A 1 283 ? -3.194 -0.690 18.052 1.00 97.00 283 TRP A N 1
ATOM 2227 C CA . TRP A 1 283 ? -3.934 0.342 18.764 1.00 97.00 283 TRP A CA 1
ATOM 2228 C C . TRP A 1 283 ? -4.100 -0.010 20.241 1.00 97.00 283 TRP A C 1
ATOM 2230 O O . TRP A 1 283 ? -4.028 -1.169 20.650 1.00 97.00 283 TRP A O 1
ATOM 2240 N N . ASN A 1 284 ? -4.298 1.004 21.076 1.00 96.25 284 ASN A N 1
ATOM 2241 C CA . ASN A 1 284 ? -4.520 0.841 22.505 1.00 96.25 284 ASN A CA 1
ATOM 2242 C C . ASN A 1 284 ? -5.755 1.628 22.929 1.00 96.25 284 ASN A C 1
ATOM 2244 O O . ASN A 1 284 ? -5.827 2.834 22.712 1.00 96.25 284 ASN A O 1
ATOM 2248 N N . LEU A 1 285 ? -6.681 0.957 23.600 1.00 95.06 285 LEU A N 1
ATOM 2249 C CA . LEU A 1 285 ? -7.754 1.589 24.350 1.00 95.06 285 LEU A CA 1
ATOM 2250 C C . LEU A 1 285 ? -7.371 1.562 25.832 1.00 95.06 285 LEU A C 1
ATOM 2252 O O . LEU A 1 285 ? -7.170 0.495 26.414 1.00 95.06 285 LEU A O 1
ATOM 2256 N N . ILE A 1 286 ? -7.230 2.736 26.439 1.00 93.88 286 ILE A N 1
ATOM 2257 C CA . ILE A 1 286 ? -6.921 2.892 27.860 1.00 93.88 286 ILE A CA 1
ATOM 2258 C C . ILE A 1 286 ? -8.173 3.407 28.559 1.00 93.88 286 ILE A C 1
ATOM 2260 O O . ILE A 1 286 ? -8.575 4.545 28.347 1.00 93.88 286 ILE A O 1
ATOM 2264 N N . ILE A 1 287 ? -8.776 2.576 29.403 1.00 92.75 287 ILE A N 1
ATOM 2265 C CA . ILE A 1 287 ? -9.956 2.951 30.182 1.00 92.75 287 ILE A CA 1
ATOM 2266 C C . ILE A 1 287 ? -9.489 3.408 31.564 1.00 92.75 287 ILE A C 1
ATOM 2268 O O . ILE A 1 287 ? -8.846 2.636 32.284 1.00 92.75 287 ILE A O 1
ATOM 2272 N N . VAL A 1 288 ? -9.797 4.654 31.927 1.00 91.88 288 VAL A N 1
ATOM 2273 C CA . VAL A 1 288 ? -9.397 5.280 33.199 1.00 91.88 288 VAL A CA 1
ATOM 2274 C C . VAL A 1 288 ? -10.614 5.766 33.974 1.00 91.88 288 VAL A C 1
ATOM 2276 O O . VAL A 1 288 ? -11.567 6.261 33.387 1.00 91.88 288 VAL A O 1
ATOM 2279 N N . LYS A 1 289 ? -10.590 5.653 35.302 1.00 88.44 289 LYS A N 1
ATOM 2280 C CA . LYS A 1 289 ? -11.633 6.232 36.157 1.00 88.44 289 LYS A CA 1
ATOM 2281 C C . LYS A 1 289 ? -11.461 7.737 36.291 1.00 88.44 289 LYS A C 1
ATOM 2283 O O . LYS A 1 289 ? -10.339 8.226 36.434 1.00 88.44 289 LYS A O 1
ATOM 2288 N N . GLU A 1 290 ? -12.577 8.450 36.339 1.00 79.75 290 GLU A N 1
ATOM 2289 C CA . GLU A 1 290 ? -12.593 9.844 36.762 1.00 79.75 290 GLU A CA 1
ATOM 2290 C C . GLU A 1 290 ? -12.115 9.960 38.220 1.00 79.75 290 GLU A C 1
ATOM 2292 O O . GLU A 1 290 ? -12.651 9.324 39.133 1.00 79.75 290 GLU A O 1
ATOM 2297 N N . ILE A 1 291 ? -11.067 10.756 38.447 1.00 69.94 291 ILE A N 1
ATOM 2298 C CA . ILE A 1 291 ? -10.567 11.032 39.795 1.00 69.94 291 ILE A CA 1
ATOM 2299 C C . ILE A 1 291 ? -11.414 12.170 40.360 1.00 69.94 291 ILE A C 1
ATOM 2301 O O . ILE A 1 291 ? -11.186 13.334 40.034 1.00 69.94 291 ILE A O 1
ATOM 2305 N N . VAL A 1 292 ? -12.371 11.845 41.229 1.00 61.22 292 VAL A N 1
ATOM 2306 C CA . VAL A 1 292 ? -13.063 12.861 42.030 1.00 61.22 292 VAL A CA 1
ATOM 2307 C C . VAL A 1 292 ? -12.035 13.464 42.989 1.00 61.22 292 VAL A C 1
ATOM 2309 O O . VAL A 1 292 ? -11.612 12.810 43.944 1.00 61.22 292 VAL A O 1
ATOM 2312 N N . GLN A 1 293 ? -11.581 14.688 42.715 1.00 48.88 293 GLN A N 1
ATOM 2313 C CA . GLN A 1 293 ? -10.806 15.456 43.688 1.00 48.88 293 GLN A CA 1
ATOM 2314 C C . GLN A 1 293 ? -11.753 15.868 44.819 1.00 48.88 293 GLN A C 1
ATOM 2316 O O . GLN A 1 293 ? -12.684 16.641 44.596 1.00 48.88 293 GLN A O 1
ATOM 2321 N N . VAL A 1 294 ? -11.540 15.286 46.002 1.00 42.62 294 VAL A N 1
ATOM 2322 C CA . VAL A 1 294 ? -12.208 15.660 47.259 1.00 42.62 294 VAL A CA 1
ATOM 2323 C C . VAL A 1 294 ? -11.536 16.890 47.851 1.00 42.62 294 VAL A C 1
ATOM 2325 O O . VAL A 1 294 ? -10.283 16.909 47.867 1.00 42.62 294 VAL A O 1
#

pLDDT: mean 83.37, std 14.86, range [35.19, 97.0]

Foldseek 3Di:
DDDDDDDDPDDDDDDPPPPPPPCDCVNVVNDPDDVVVVVLLVVLLVVLLVLLLVVLLVVLCCLAPPVVLVDDPVGCVCSVVVQLVCLVCSLVSCVVPPDPSSVVSCDPVSSVVSSVSSNVSNVVSNVVCCAPPNWFAAFWDFPAWKWKWFDPPPAIEIAPTDPDQEDEAEDEPVQWPAHWMKIKAWTAGRPANPQKAKWKWKQDPVGIDIWHWDPCPCVVCVVNLVVYAYPVRHRDDDRCPPPPNIHMTMIGPGGTHGAAKMKMKIWIWGCIVPDTHIDIRIHIYGYHYDDPDD

Secondary structure (DSSP, 8-state):
------------TT----------GGGGTPPP--HHHHHHHHHHHHHHHHHHHHHHHHHHHHIIIIIHHHS-GGGTHHHHHHHHHHGGGHHHHHHHHS-HHHHTT--HHHHHHHHHHHHHHHHHHHHHHHSTTT-B-S--EEEEEEEEEEE-SS-EEE---BSSSEEEEEE-TT-EEEEEEEEEEEEE-SS-GGG-EEEEEEEETTEEEEE-B-THHHHHTHHHHHH-BBTTSPBPP-S-TTGGGEEEEEEEEEEEEESEEEEEEEEEEEE-BSSEEEEEEEEEEEEEE-----